Protein AF-A0A402APJ5-F1 (afdb_monomer)

Mean predicted aligned error: 10.22 Å

InterPro domains:
  IPR029058 Alpha/Beta hydrolase fold [G3DSA:3.40.50.1820] (1-186)
  IPR029058 Alpha/Beta hydrolase fold [SSF53474] (1-175)

Nearest PDB structures (foldseek):
  4zxi-assembly1_A  TM=4.831E-01  e=5.012E-03  Acinetobacter baumannii AB307-0294
  6ecf-assembly5_E  TM=4.274E-01  e=3.611E-02  Streptomyces tsusimaensis
  5d7b-assembly1_A  TM=3.020E-01  e=3.833E-02  Corynebacterium glutamicum

Radius of gyration: 23.37 Å; Cα contacts (8 Å, |Δi|>4): 180; chains: 1; bounding box: 64×43×54 Å

Solvent-accessible surface area (backbone atoms only — not comparable to full-atom values): 11585 Å² total; per-residue (Å²): 105,74,57,58,40,42,75,71,72,42,84,64,69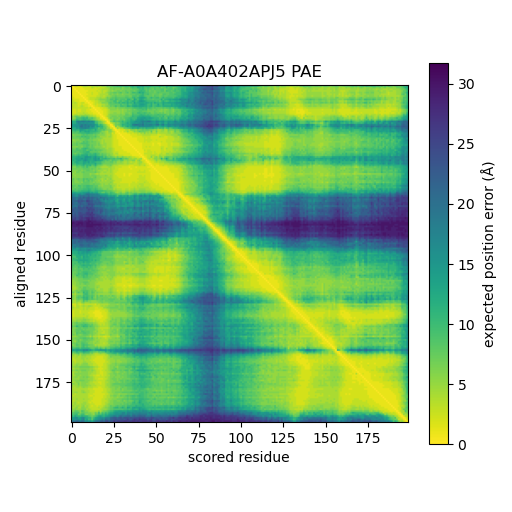,64,47,77,40,68,66,57,74,52,65,51,54,71,68,51,35,48,51,49,50,49,44,44,50,54,31,54,75,68,72,48,62,92,65,47,39,58,46,52,49,43,49,53,52,49,43,47,50,54,60,71,44,36,64,64,49,49,53,52,51,48,55,56,42,58,75,72,45,78,92,70,59,75,79,63,74,79,57,61,68,80,80,75,52,56,65,61,76,66,59,57,56,66,73,68,50,65,70,41,54,70,55,54,52,50,53,56,47,46,74,49,67,79,90,64,75,68,90,51,42,34,38,38,36,34,28,64,70,60,54,72,45,52,62,68,42,44,71,64,48,66,77,44,57,94,42,52,48,78,46,77,38,62,46,35,86,64,38,24,71,59,82,35,31,69,65,43,50,56,52,51,49,52,55,49,52,55,33,51,56,61,54,69,74,75,113

Secondary structure (DSSP, 8-state):
-HHHHHHTT---S-EEEESPPPP--HHHHHHHHHHHHHHHHTT--TTHHHHHHHHHHHHHHHHHTHHHHHHHHHHHHHTTSSS--TTTTTS-HHHHS-HHHHS--HHHHHT-HHHHHHHHHHH---SS--SS-EEEEEESS-THHHHTTHHHHHTTGGGEEEEEESS-TTGGGTTTHHHHHHHHHHHHHHHHHHHHT--

Organism: NCBI:txid2014872

Foldseek 3Di:
DQVVCVVVVHHDLEAEAELHFFQDPPVLLVVLVVLVVVCVVVVHDPCRSLLVQLLVVLLCCCQVCQVVVLVVVLVVVCVPDPDPRPVVSPDRPVVPDDPCSNRPDSVVSVVPPVSVVSSVSSVDDPPADNPAAYEYEYEPPPCVSVVSCVVRCVVPPPRYHYDYAYDHSPCSVPVVVVVVCVVVVVVVVVSVVVVVVVD

Sequence (199 aa):
MARQLHAAGQQVALLALFDSDYPAPGLRKLFRKVIVASCQALKQGPEKPLEWFLQIRHLYRLLRFSRYRHEKVAEHQARQQGDKVEAQLARPVLTILPRAVIFPTANILREDWPGIYEWMGLGYYPTDLYPGKIVFFWDEVDLWRRAGWRTIVASKNDQVETHILRGSHHSCRTDYLDGFVATLHSSLQAAQKSVSVRV

pLDDT: mean 81.08, std 12.28, range [46.38, 95.81]

Structure (mmCIF, N/CA/C/O backbone):
data_AF-A0A402APJ5-F1
#
_entry.id   AF-A0A402APJ5-F1
#
loop_
_atom_site.group_PDB
_atom_site.id
_atom_site.type_symbol
_atom_site.label_atom_id
_atom_site.label_alt_id
_atom_site.label_comp_id
_atom_site.label_asym_id
_atom_site.label_entity_id
_atom_site.label_seq_id
_atom_site.pdbx_PDB_ins_code
_atom_site.Cartn_x
_atom_site.Cartn_y
_atom_site.Cartn_z
_atom_site.occupancy
_atom_site.B_iso_or_equiv
_atom_site.auth_seq_id
_atom_site.auth_comp_id
_atom_site.auth_asym_id
_atom_site.auth_atom_id
_atom_site.pdbx_PDB_model_num
ATOM 1 N N . MET A 1 1 ? -12.248 3.465 1.318 1.00 80.00 1 MET A N 1
ATOM 2 C CA . MET A 1 1 ? -13.556 2.900 1.698 1.00 80.00 1 MET A CA 1
ATOM 3 C C . MET A 1 1 ? -14.119 3.485 2.993 1.00 80.00 1 MET A C 1
ATOM 5 O O . MET A 1 1 ? -15.061 4.245 2.878 1.00 80.00 1 MET A O 1
ATOM 9 N N . ALA A 1 2 ? -13.561 3.257 4.193 1.00 84.94 2 ALA A N 1
ATOM 10 C CA . ALA A 1 2 ? -14.174 3.743 5.451 1.00 84.94 2 ALA A CA 1
ATOM 11 C C . ALA A 1 2 ? -14.513 5.251 5.478 1.00 84.94 2 ALA A C 1
ATOM 13 O O . ALA A 1 2 ? -15.592 5.638 5.907 1.00 84.94 2 ALA A O 1
ATOM 14 N N . ARG A 1 3 ? -13.641 6.106 4.927 1.00 82.69 3 ARG A N 1
ATOM 15 C CA . ARG A 1 3 ? -13.920 7.548 4.772 1.00 82.69 3 ARG A CA 1
ATOM 16 C C . ARG A 1 3 ? -15.040 7.861 3.773 1.00 82.69 3 ARG A C 1
ATOM 18 O O . ARG A 1 3 ? -15.776 8.813 3.975 1.00 82.69 3 ARG A O 1
ATOM 25 N N . GLN A 1 4 ? -15.184 7.064 2.715 1.00 87.19 4 GLN A N 1
ATOM 26 C CA . GLN A 1 4 ? -16.282 7.217 1.752 1.00 87.19 4 GLN A CA 1
ATOM 27 C C . GLN A 1 4 ? -17.616 6.798 2.376 1.00 87.19 4 GLN A C 1
ATOM 29 O O . GLN A 1 4 ? -18.607 7.486 2.179 1.00 87.19 4 GLN A O 1
ATOM 34 N N . LEU A 1 5 ? -17.621 5.724 3.176 1.00 89.06 5 LEU A N 1
ATOM 35 C CA . LEU A 1 5 ? -18.795 5.313 3.953 1.00 89.06 5 LEU A CA 1
ATOM 36 C C . LEU A 1 5 ? -19.191 6.419 4.941 1.00 89.06 5 LEU A C 1
ATOM 38 O O . LEU A 1 5 ? -20.348 6.817 4.978 1.00 89.06 5 LEU A O 1
ATOM 42 N N . HIS A 1 6 ? -18.212 7.002 5.641 1.00 87.38 6 HIS A N 1
ATOM 43 C CA . HIS A 1 6 ? -18.446 8.145 6.525 1.00 87.38 6 HIS A CA 1
ATOM 44 C C . HIS A 1 6 ? -19.041 9.356 5.807 1.00 87.38 6 HIS A C 1
ATOM 46 O O . HIS A 1 6 ? -20.014 9.932 6.280 1.00 87.38 6 HIS A O 1
ATOM 52 N N . ALA A 1 7 ? -18.484 9.722 4.650 1.00 86.31 7 ALA A N 1
ATOM 53 C CA . ALA A 1 7 ? -19.000 10.817 3.833 1.00 86.31 7 ALA A CA 1
ATOM 54 C C . ALA A 1 7 ? -20.430 10.550 3.326 1.00 86.31 7 ALA A C 1
ATOM 56 O O . ALA A 1 7 ? -21.189 11.491 3.125 1.00 86.31 7 ALA A O 1
ATOM 57 N N . ALA A 1 8 ? -20.812 9.280 3.165 1.00 92.00 8 ALA A N 1
ATOM 58 C CA . ALA A 1 8 ? -22.174 8.853 2.849 1.00 92.00 8 ALA A CA 1
ATOM 59 C C . ALA A 1 8 ? -23.090 8.739 4.090 1.00 92.00 8 ALA A C 1
ATOM 61 O O . ALA A 1 8 ? -24.188 8.196 3.991 1.00 92.00 8 ALA A O 1
ATOM 62 N N . GLY A 1 9 ? -22.647 9.206 5.263 1.00 88.69 9 GLY A N 1
ATOM 63 C CA . GLY A 1 9 ? -23.405 9.152 6.517 1.00 88.69 9 GLY A CA 1
ATOM 64 C C . GLY A 1 9 ? -23.392 7.790 7.216 1.00 88.69 9 GLY A C 1
ATOM 65 O O . GLY A 1 9 ? -24.042 7.625 8.244 1.00 88.69 9 GLY A O 1
ATOM 66 N N . GLN A 1 10 ? -22.649 6.808 6.701 1.00 88.44 10 GLN A N 1
ATOM 67 C CA . GLN A 1 10 ? -22.528 5.494 7.327 1.00 88.44 10 GLN A CA 1
ATOM 68 C C . GLN A 1 10 ? -21.414 5.480 8.374 1.00 88.44 10 GLN A C 1
ATOM 70 O O . GLN A 1 10 ? -20.289 5.930 8.140 1.00 88.44 10 GLN A O 1
ATOM 75 N N . GLN A 1 11 ? -21.709 4.906 9.537 1.00 83.31 11 GLN A N 1
ATOM 76 C CA . GLN A 1 11 ? -20.739 4.772 10.614 1.00 83.31 11 GLN A CA 1
ATOM 77 C C . GLN A 1 11 ? -20.021 3.424 10.531 1.00 83.31 11 GLN A C 1
ATOM 79 O O . GLN A 1 11 ? -20.638 2.364 10.585 1.00 83.31 11 GLN A O 1
ATOM 84 N N . VAL A 1 12 ? -18.691 3.460 10.444 1.00 87.44 12 VAL A N 1
ATOM 85 C CA . VAL A 1 12 ? -17.854 2.263 10.576 1.00 87.44 12 VAL A CA 1
ATOM 86 C C . VAL A 1 12 ? -17.445 2.130 12.042 1.00 87.44 12 VAL A C 1
ATOM 88 O O . VAL A 1 12 ? -16.736 2.988 12.573 1.00 87.44 12 VAL A O 1
ATOM 91 N N . ALA A 1 13 ? -17.899 1.062 12.697 1.00 84.44 13 ALA A N 1
ATOM 92 C CA . ALA A 1 13 ? -17.615 0.797 14.109 1.00 84.44 13 ALA A CA 1
ATOM 93 C C . ALA A 1 13 ? -16.111 0.647 14.392 1.00 84.44 13 ALA A C 1
ATOM 95 O O . ALA A 1 13 ? -15.610 1.127 15.407 1.00 84.44 13 ALA A O 1
ATOM 96 N N . LEU A 1 14 ? -15.393 0.001 13.471 1.00 86.81 14 LEU A N 1
ATOM 97 C CA . LEU A 1 14 ? -13.965 -0.249 13.579 1.00 86.81 14 LEU A CA 1
ATOM 98 C C . LEU A 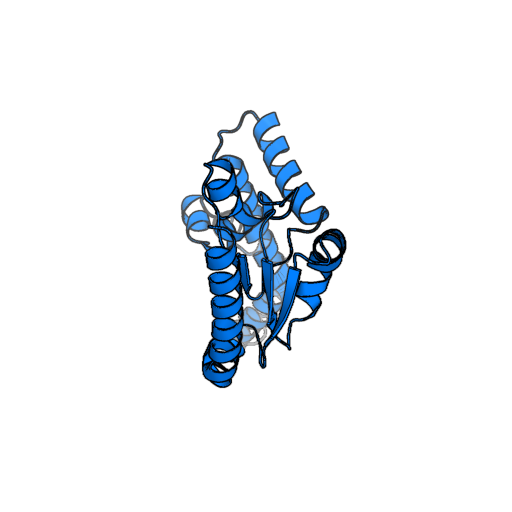1 14 ? -13.301 -0.232 12.204 1.00 86.81 14 LEU A C 1
ATOM 100 O O . LEU A 1 14 ? -13.719 -0.953 11.299 1.00 86.81 14 LEU A O 1
ATOM 104 N N . LEU A 1 15 ? -12.224 0.540 12.074 1.00 90.88 15 LEU A N 1
ATOM 105 C CA . LEU A 1 15 ? -11.302 0.437 10.949 1.00 90.88 15 LEU A CA 1
ATOM 106 C C . LEU A 1 15 ? -10.047 -0.329 11.387 1.00 90.88 15 LEU A C 1
ATOM 108 O O . LEU A 1 15 ? -9.183 0.229 12.059 1.00 90.88 15 LEU A O 1
ATOM 112 N N . ALA A 1 16 ? -9.951 -1.600 10.997 1.00 91.69 16 ALA A N 1
ATOM 113 C CA . ALA A 1 16 ? -8.760 -2.420 11.206 1.00 91.69 16 ALA A CA 1
ATOM 114 C C . ALA A 1 16 ? -7.801 -2.289 10.012 1.00 91.69 16 ALA A C 1
ATOM 116 O O . ALA A 1 16 ? -8.205 -2.455 8.860 1.00 91.69 16 ALA A O 1
ATOM 117 N N . LEU A 1 17 ? -6.538 -1.976 10.293 1.00 89.81 17 LEU A N 1
ATOM 118 C CA . LEU A 1 17 ? -5.481 -1.755 9.310 1.00 89.81 17 LEU A CA 1
ATOM 119 C C . LEU A 1 17 ? -4.333 -2.733 9.572 1.00 89.81 17 LEU A C 1
ATOM 121 O O . LEU A 1 17 ? -3.668 -2.637 10.598 1.00 89.81 17 LEU A O 1
ATOM 125 N N . PHE A 1 18 ? -4.102 -3.660 8.642 1.00 88.62 18 PHE A N 1
ATOM 126 C CA . PHE A 1 18 ? -3.060 -4.690 8.745 1.00 88.62 18 PHE A CA 1
ATOM 127 C C . PHE A 1 18 ? -1.876 -4.321 7.861 1.00 88.62 18 PHE A C 1
ATOM 129 O O . PHE A 1 18 ? -2.087 -4.074 6.671 1.00 88.62 18 PHE A O 1
ATOM 136 N N . ASP A 1 19 ? -0.676 -4.242 8.442 1.00 82.00 19 ASP A N 1
ATOM 137 C CA . ASP A 1 19 ? 0.602 -3.932 7.776 1.00 82.00 19 ASP A CA 1
ATOM 138 C C . ASP A 1 19 ? 0.467 -2.873 6.691 1.00 82.00 19 ASP A C 1
ATOM 140 O O . ASP A 1 19 ? 0.947 -3.007 5.562 1.00 82.00 19 ASP A O 1
ATOM 144 N N . SER A 1 20 ? -0.285 -1.826 7.029 1.00 79.25 20 SER A N 1
ATOM 145 C CA . SER A 1 20 ? -0.719 -0.860 6.040 1.00 79.25 20 SER A CA 1
ATOM 146 C C . SER A 1 20 ? 0.490 -0.159 5.469 1.00 79.25 20 SER A C 1
ATOM 148 O O . SER A 1 20 ? 1.261 0.483 6.190 1.00 79.25 20 SER A O 1
ATOM 150 N N . ASP A 1 21 ? 0.631 -0.295 4.154 1.00 73.75 21 ASP A N 1
ATOM 151 C CA . ASP A 1 21 ? 1.732 0.301 3.432 1.00 73.75 21 ASP A CA 1
ATOM 152 C C . ASP A 1 21 ? 1.780 1.803 3.707 1.00 73.75 21 ASP A C 1
ATOM 154 O O . ASP A 1 21 ? 0.759 2.473 3.910 1.00 73.75 21 ASP A O 1
ATOM 158 N N . TYR A 1 22 ? 2.999 2.321 3.773 1.00 70.69 22 TYR A N 1
ATOM 159 C CA . TYR A 1 22 ? 3.229 3.713 4.113 1.00 70.69 22 TYR A CA 1
ATOM 160 C C . TYR A 1 22 ? 2.466 4.636 3.139 1.00 70.69 22 TYR A C 1
ATOM 162 O O . TYR A 1 22 ? 2.654 4.493 1.925 1.00 70.69 22 TYR A O 1
ATOM 170 N N . PRO A 1 23 ? 1.641 5.604 3.607 1.00 65.56 23 PRO A N 1
ATOM 171 C CA . PRO A 1 23 ? 1.115 6.657 2.744 1.00 65.56 23 PRO A CA 1
ATOM 172 C C . PRO A 1 23 ? 2.281 7.310 2.005 1.00 65.56 23 PRO A C 1
ATOM 174 O O . PRO A 1 23 ? 3.222 7.791 2.631 1.00 65.56 23 PRO A O 1
ATOM 177 N N . ALA A 1 24 ? 2.238 7.252 0.672 1.00 61.81 24 ALA A N 1
ATOM 178 C CA . ALA A 1 24 ? 3.402 7.460 -0.182 1.00 61.81 24 ALA A CA 1
ATOM 179 C C . ALA A 1 24 ? 4.248 8.681 0.260 1.00 61.81 24 ALA A C 1
ATOM 181 O O . ALA A 1 24 ? 3.691 9.777 0.397 1.00 61.81 24 ALA A O 1
ATOM 182 N N . PRO A 1 25 ? 5.581 8.530 0.441 1.00 66.00 25 PRO A N 1
ATOM 183 C CA . PRO A 1 25 ? 6.453 9.629 0.841 1.00 66.00 25 PRO A CA 1
ATOM 184 C C . PRO A 1 25 ? 6.294 10.817 -0.108 1.00 66.00 25 PRO A C 1
ATOM 186 O O . PRO A 1 25 ? 5.991 10.635 -1.291 1.00 66.00 25 PRO A O 1
ATOM 189 N N . GLY A 1 26 ? 6.586 12.031 0.367 1.00 68.94 26 GLY A N 1
ATOM 190 C CA . GLY A 1 26 ? 6.450 13.261 -0.426 1.00 68.94 26 GLY A CA 1
ATOM 191 C C . GLY A 1 26 ? 7.075 13.179 -1.828 1.00 68.94 26 GLY A C 1
ATOM 192 O O . GLY A 1 26 ? 6.471 13.644 -2.792 1.00 68.94 26 GLY A O 1
ATOM 193 N N . LEU A 1 27 ? 8.215 12.491 -1.967 1.00 75.44 27 LEU A N 1
ATOM 194 C CA . LEU A 1 27 ? 8.882 12.241 -3.253 1.00 75.44 27 LEU A CA 1
ATOM 195 C C . LEU A 1 27 ? 8.036 11.405 -4.227 1.00 75.44 27 LEU A C 1
ATOM 197 O O . LEU A 1 27 ? 7.929 11.739 -5.404 1.00 75.44 27 LEU A O 1
ATOM 201 N N . ARG A 1 28 ? 7.389 10.341 -3.743 1.00 78.31 28 ARG A N 1
ATOM 202 C CA . ARG A 1 28 ? 6.515 9.482 -4.554 1.00 78.31 28 ARG A CA 1
ATOM 203 C C . ARG A 1 28 ? 5.239 10.218 -4.984 1.00 78.31 28 ARG A C 1
ATOM 205 O O . ARG A 1 28 ? 4.788 10.075 -6.120 1.00 78.31 28 ARG A O 1
ATOM 212 N N . LYS A 1 29 ? 4.702 11.078 -4.113 1.00 80.12 29 LYS A N 1
ATOM 213 C CA . LYS A 1 29 ? 3.582 11.975 -4.443 1.00 80.12 29 LYS A CA 1
ATOM 214 C C . LYS A 1 29 ? 3.976 13.001 -5.505 1.00 80.12 29 LYS A C 1
ATOM 216 O O . LYS A 1 29 ? 3.215 13.235 -6.443 1.00 80.12 29 LYS A O 1
ATOM 221 N N . LEU A 1 30 ? 5.155 13.607 -5.362 1.00 85.50 30 LEU A N 1
ATOM 222 C CA . LEU A 1 30 ? 5.687 14.549 -6.341 1.00 85.50 30 LEU A CA 1
ATOM 223 C C . LEU A 1 30 ? 5.857 13.873 -7.701 1.00 85.50 30 LEU A C 1
ATOM 225 O O . LEU A 1 30 ? 5.430 14.431 -8.703 1.00 85.50 30 LEU A O 1
ATOM 229 N N . PHE A 1 31 ? 6.376 12.646 -7.729 1.00 88.75 31 PHE A N 1
ATOM 230 C CA . PHE A 1 31 ? 6.526 11.874 -8.958 1.00 88.75 31 PHE A CA 1
ATOM 231 C C . PHE A 1 31 ? 5.199 11.701 -9.711 1.00 88.75 31 PHE A C 1
ATOM 233 O O . PHE A 1 31 ? 5.111 12.046 -10.889 1.00 88.75 31 PHE A O 1
ATOM 240 N N . ARG A 1 32 ? 4.127 11.271 -9.026 1.00 89.62 32 ARG A N 1
ATOM 241 C CA . ARG A 1 32 ? 2.795 11.192 -9.649 1.00 89.62 32 ARG A CA 1
ATOM 242 C C . ARG A 1 32 ? 2.296 12.559 -10.117 1.00 89.62 32 ARG A C 1
ATOM 244 O O . ARG A 1 32 ? 1.767 12.657 -11.221 1.00 89.62 32 ARG A O 1
ATOM 251 N N . LYS A 1 33 ? 2.456 13.608 -9.301 1.00 90.81 33 LYS A N 1
ATOM 252 C CA . LYS A 1 33 ? 2.055 14.975 -9.673 1.00 90.81 33 LYS A CA 1
ATOM 253 C C . LYS A 1 33 ? 2.756 15.444 -10.946 1.00 90.81 33 LYS A C 1
ATOM 255 O O . LYS A 1 33 ? 2.086 15.986 -11.814 1.00 90.81 33 LYS A O 1
ATOM 260 N N . VAL A 1 34 ? 4.062 15.206 -11.065 1.00 92.69 34 VAL A N 1
ATOM 261 C CA . VAL A 1 34 ? 4.854 15.561 -12.249 1.00 92.69 34 VAL A CA 1
ATOM 262 C C . VAL A 1 34 ? 4.331 14.822 -13.476 1.00 92.69 34 VAL A C 1
ATOM 264 O O . VAL A 1 34 ? 4.019 15.473 -14.463 1.00 92.69 34 VAL A O 1
ATOM 267 N N . ILE A 1 35 ? 4.130 13.501 -13.403 1.00 92.44 35 ILE A N 1
ATOM 268 C CA . ILE A 1 35 ? 3.599 12.723 -14.537 1.00 92.44 35 ILE A CA 1
ATOM 269 C C . ILE A 1 35 ? 2.232 13.253 -14.988 1.00 92.44 35 ILE A C 1
ATOM 271 O O . ILE A 1 35 ? 2.012 13.466 -16.181 1.00 92.44 35 ILE A O 1
ATOM 275 N N . VAL A 1 36 ? 1.313 13.480 -14.043 1.00 92.38 36 VAL A N 1
ATOM 276 C CA . VAL A 1 36 ? -0.029 13.995 -14.351 1.00 92.38 36 VAL A CA 1
ATOM 277 C C . VAL A 1 36 ? 0.056 15.388 -14.974 1.00 92.38 36 VAL A C 1
ATOM 279 O O . VAL A 1 36 ? -0.553 15.615 -16.017 1.00 92.38 36 VAL A O 1
ATOM 282 N N . ALA A 1 37 ? 0.840 16.292 -14.384 1.00 92.56 37 ALA A N 1
ATOM 283 C CA . ALA A 1 37 ? 1.013 17.651 -14.886 1.00 92.56 37 ALA A CA 1
ATOM 284 C C . ALA A 1 37 ? 1.639 17.667 -16.289 1.00 92.56 37 ALA A C 1
ATOM 286 O O . ALA A 1 37 ? 1.165 18.393 -17.158 1.00 92.56 37 ALA A O 1
ATOM 287 N N . SER A 1 38 ? 2.648 16.829 -16.547 1.00 93.44 38 SER A N 1
ATOM 288 C CA . SER A 1 38 ? 3.264 16.695 -17.870 1.00 93.44 38 SER A CA 1
ATOM 289 C C . SER A 1 38 ? 2.269 16.195 -18.918 1.00 93.44 38 SER A C 1
ATOM 291 O O . SER A 1 38 ? 2.196 16.762 -20.005 1.00 93.44 38 SER A O 1
ATOM 293 N N . CYS A 1 39 ? 1.453 15.186 -18.599 1.00 92.19 39 CYS A N 1
ATOM 294 C CA . CYS A 1 39 ? 0.429 14.697 -19.528 1.00 92.19 39 CYS A CA 1
ATOM 295 C C . CYS A 1 39 ? -0.640 15.764 -19.810 1.00 92.19 39 CYS A C 1
ATOM 297 O O . CYS A 1 39 ? -1.034 15.950 -20.960 1.00 92.19 39 CYS A O 1
ATOM 299 N N . GLN A 1 40 ? -1.076 16.497 -18.780 1.00 91.44 40 GLN A N 1
ATOM 300 C CA . GLN A 1 40 ? -2.045 17.587 -18.923 1.00 91.44 40 GLN A CA 1
ATOM 301 C C . GLN A 1 40 ? -1.494 18.740 -19.768 1.00 91.44 40 GLN A C 1
ATOM 303 O O . GLN A 1 40 ? -2.184 19.223 -20.663 1.00 91.44 40 GLN A O 1
ATOM 308 N N . ALA A 1 41 ? -0.240 19.142 -19.538 1.00 93.50 41 ALA A N 1
ATOM 309 C CA . ALA A 1 41 ? 0.432 20.177 -20.323 1.00 93.50 41 ALA A CA 1
ATOM 310 C C . ALA A 1 41 ? 0.538 19.793 -21.809 1.00 93.50 41 ALA A C 1
ATOM 312 O O . ALA A 1 41 ? 0.375 20.635 -22.687 1.00 93.50 41 ALA A O 1
ATOM 313 N N . LEU A 1 42 ? 0.729 18.502 -22.092 1.00 93.44 42 LEU A N 1
ATOM 314 C CA . LEU A 1 42 ? 0.753 17.949 -23.446 1.00 93.44 42 LEU A CA 1
ATOM 315 C C . LEU A 1 42 ? -0.649 17.658 -24.019 1.00 93.44 42 LEU A C 1
ATOM 317 O O . LEU A 1 42 ? -0.745 17.044 -25.080 1.00 93.44 42 LEU A O 1
ATOM 321 N N . LYS A 1 43 ? -1.730 18.069 -23.334 1.00 91.75 43 LYS A N 1
ATOM 322 C CA . LYS A 1 43 ? -3.138 17.814 -23.706 1.00 91.75 43 LYS A CA 1
ATOM 323 C C . LYS A 1 43 ? -3.429 16.338 -23.994 1.00 91.75 43 LYS A C 1
ATOM 325 O O . LYS A 1 43 ? -4.223 15.994 -24.868 1.00 91.75 43 LYS A O 1
ATOM 330 N N . GLN A 1 44 ? -2.761 15.455 -23.264 1.00 88.38 44 GLN A N 1
ATOM 331 C CA . GLN A 1 44 ? -2.927 14.021 -23.415 1.00 88.38 44 GLN A CA 1
ATOM 332 C C . GLN A 1 44 ? -4.181 13.532 -22.681 1.00 88.38 44 GLN A C 1
ATOM 334 O O . GLN A 1 44 ? -4.575 14.085 -21.655 1.00 88.38 44 GLN A O 1
ATOM 339 N N . GLY A 1 45 ? -4.807 12.480 -23.217 1.00 85.44 45 GLY A N 1
ATOM 340 C CA . GLY A 1 45 ? -6.004 11.874 -22.630 1.00 85.44 45 GLY A CA 1
ATOM 341 C C . GLY A 1 45 ? -5.777 11.303 -21.218 1.00 85.44 45 GLY A C 1
ATOM 342 O O . GLY A 1 45 ? -4.635 11.061 -20.816 1.00 85.44 45 GLY A O 1
ATOM 343 N N . PRO A 1 46 ? -6.859 11.030 -20.465 1.00 84.69 46 PRO A N 1
ATOM 344 C CA . PRO A 1 46 ? -6.805 10.652 -19.047 1.00 84.69 46 PRO A CA 1
ATOM 345 C C . PRO A 1 46 ? -6.072 9.332 -18.758 1.00 84.69 46 PRO A C 1
ATOM 347 O O . PRO A 1 46 ? -5.631 9.115 -17.632 1.00 84.69 46 PRO A O 1
ATOM 350 N N . GLU A 1 47 ? -5.897 8.464 -19.756 1.00 86.62 47 GLU A N 1
ATOM 351 C CA . GLU A 1 47 ? -5.184 7.187 -19.606 1.00 86.62 47 GLU A CA 1
ATOM 352 C C . GLU A 1 47 ? -3.654 7.325 -19.676 1.00 86.62 47 GLU A C 1
ATOM 354 O O . GLU A 1 47 ? -2.918 6.475 -19.169 1.00 86.62 47 GLU A O 1
ATOM 359 N N . LYS A 1 48 ? -3.145 8.413 -20.268 1.00 92.31 48 LYS A N 1
ATOM 360 C CA . LYS A 1 48 ? -1.712 8.581 -20.546 1.00 92.31 48 LYS A CA 1
ATOM 361 C C . LYS A 1 48 ? -0.814 8.672 -19.308 1.00 92.31 48 LYS A C 1
ATOM 363 O O . LYS A 1 48 ? 0.256 8.064 -19.348 1.00 92.31 48 LYS A O 1
ATOM 368 N N . PRO A 1 49 ? -1.221 9.304 -18.190 1.00 93.38 49 PRO A N 1
ATOM 369 C CA . PRO A 1 49 ? -0.429 9.287 -16.963 1.00 93.38 49 PRO A CA 1
ATOM 370 C C . PRO A 1 49 ? -0.081 7.878 -16.466 1.00 93.38 49 PRO A C 1
ATOM 372 O O . PRO A 1 49 ? 1.050 7.638 -16.044 1.00 93.38 49 PRO A O 1
ATOM 375 N N . LEU A 1 50 ? -1.029 6.936 -16.543 1.00 92.94 50 LEU A N 1
ATOM 376 C CA . LEU A 1 50 ? -0.794 5.547 -16.143 1.00 92.94 50 LEU A CA 1
ATOM 377 C C . LEU A 1 50 ? 0.200 4.869 -17.093 1.00 92.94 50 LEU A C 1
ATOM 379 O O . LEU A 1 50 ? 1.131 4.215 -16.636 1.00 92.94 50 LEU A O 1
ATOM 383 N N . GLU A 1 51 ? 0.043 5.050 -18.405 1.00 93.00 51 GLU A N 1
ATOM 384 C CA . GLU A 1 51 ? 0.967 4.476 -19.391 1.00 93.00 51 GLU A CA 1
ATOM 385 C C . GLU A 1 51 ? 2.400 4.977 -19.194 1.00 93.00 51 GLU A C 1
ATOM 387 O O . GLU A 1 51 ? 3.336 4.178 -19.174 1.00 93.00 51 GLU A O 1
ATOM 392 N N . TRP A 1 52 ? 2.571 6.284 -18.981 1.00 92.75 52 TRP A N 1
ATOM 393 C CA . TRP A 1 52 ? 3.872 6.887 -18.690 1.00 92.75 52 TRP A CA 1
ATOM 394 C C . TRP A 1 52 ? 4.479 6.311 -17.415 1.00 92.75 52 TRP A C 1
ATOM 396 O O . TRP A 1 52 ? 5.651 5.935 -17.398 1.00 92.75 52 TRP A O 1
ATOM 406 N N . PHE A 1 53 ? 3.680 6.197 -16.352 1.00 93.75 53 PHE A N 1
ATOM 407 C CA . PHE A 1 53 ? 4.124 5.586 -15.105 1.00 93.75 53 PHE A CA 1
ATOM 408 C C . PHE A 1 53 ? 4.621 4.150 -15.321 1.00 93.75 53 PHE A C 1
ATOM 410 O O . PHE A 1 53 ? 5.722 3.809 -14.882 1.00 93.75 53 PHE A O 1
ATOM 417 N N . LEU A 1 54 ? 3.846 3.322 -16.027 1.00 93.69 54 LEU A N 1
ATOM 418 C CA . LEU A 1 54 ? 4.205 1.928 -16.285 1.00 93.69 54 LEU A CA 1
ATOM 419 C C . LEU A 1 54 ? 5.469 1.818 -17.149 1.00 93.69 54 LEU A C 1
ATOM 421 O O . LEU A 1 54 ? 6.324 0.978 -16.868 1.00 93.69 54 LEU A O 1
ATOM 425 N N . GLN A 1 55 ? 5.637 2.695 -18.144 1.00 92.38 55 GLN A N 1
ATOM 426 C CA . GLN A 1 55 ? 6.851 2.759 -18.964 1.00 92.38 55 GLN A CA 1
ATOM 427 C C . GLN A 1 55 ? 8.083 3.137 -18.139 1.00 92.38 55 GLN A C 1
ATOM 429 O O . GLN A 1 55 ? 9.111 2.465 -18.231 1.00 92.38 55 GLN A O 1
ATOM 434 N N . ILE A 1 56 ? 7.986 4.167 -17.293 1.00 91.44 56 ILE A N 1
ATOM 435 C CA . ILE A 1 56 ? 9.097 4.589 -16.430 1.00 91.44 56 ILE A CA 1
ATOM 436 C C . ILE A 1 56 ? 9.448 3.477 -15.437 1.00 91.44 56 ILE A C 1
ATOM 438 O O . ILE A 1 56 ? 10.622 3.154 -15.264 1.00 91.44 56 ILE A O 1
ATOM 442 N N . ARG A 1 57 ? 8.447 2.844 -14.813 1.00 90.94 57 ARG A N 1
ATOM 443 C CA . ARG A 1 57 ? 8.643 1.710 -13.898 1.00 90.94 57 ARG A CA 1
ATOM 444 C C . ARG A 1 57 ? 9.286 0.515 -14.602 1.00 90.94 57 ARG A C 1
ATOM 446 O O . ARG A 1 57 ? 10.172 -0.126 -14.035 1.00 90.94 57 ARG A O 1
ATOM 453 N N . HIS A 1 58 ? 8.859 0.201 -15.824 1.00 90.25 58 HIS A N 1
ATOM 454 C CA . HIS A 1 58 ? 9.454 -0.853 -16.647 1.00 90.25 58 HIS A CA 1
ATOM 455 C C . HIS A 1 58 ? 10.922 -0.564 -16.952 1.00 90.25 58 HIS A C 1
ATOM 457 O O . HIS A 1 58 ? 11.780 -1.395 -16.654 1.00 90.25 58 HIS A O 1
ATOM 463 N N . LEU A 1 59 ? 11.220 0.640 -17.441 1.00 89.50 59 LEU A N 1
ATOM 464 C CA . LEU A 1 59 ? 12.585 1.075 -17.720 1.00 89.50 59 LEU A CA 1
ATOM 465 C C . LEU A 1 59 ? 13.449 1.053 -16.454 1.00 89.50 59 LEU A C 1
ATOM 467 O O . LEU A 1 59 ? 14.574 0.562 -16.475 1.00 89.50 59 LEU A O 1
ATOM 471 N N . TYR A 1 60 ? 12.907 1.511 -15.326 1.00 88.00 60 TYR A N 1
ATOM 472 C CA . TYR A 1 60 ? 13.584 1.463 -14.036 1.00 88.00 60 TYR A CA 1
ATOM 473 C C . TYR A 1 60 ? 13.898 0.029 -13.601 1.00 88.00 60 TYR A C 1
ATOM 475 O O . TYR A 1 60 ? 15.022 -0.240 -13.189 1.00 88.00 60 TYR A O 1
ATOM 483 N N . ARG A 1 61 ? 12.950 -0.913 -13.716 1.00 85.31 61 ARG A N 1
ATOM 484 C CA . ARG A 1 61 ? 13.205 -2.337 -13.426 1.00 85.31 61 ARG A CA 1
ATOM 485 C C . ARG A 1 61 ? 14.280 -2.899 -14.351 1.00 85.31 61 ARG A C 1
ATOM 487 O O . ARG A 1 61 ? 15.167 -3.612 -13.887 1.00 85.31 61 ARG A O 1
ATOM 494 N N . LEU A 1 62 ? 14.223 -2.560 -15.637 1.00 83.50 62 LEU A N 1
ATOM 495 C CA . LEU A 1 62 ? 15.204 -2.998 -16.622 1.00 83.50 62 LEU A CA 1
ATOM 496 C C . LEU A 1 62 ? 16.617 -2.513 -16.266 1.00 83.50 62 LEU A C 1
ATOM 498 O O . LEU A 1 62 ? 17.564 -3.294 -16.308 1.00 83.50 62 LEU A O 1
ATOM 502 N N . LEU A 1 63 ? 16.743 -1.250 -15.859 1.00 83.62 63 LEU A N 1
ATOM 503 C CA . LEU A 1 63 ? 18.009 -0.635 -15.467 1.00 83.62 63 LEU A CA 1
ATOM 504 C C . LEU A 1 63 ? 18.504 -1.111 -14.098 1.00 83.62 63 LEU A C 1
ATOM 506 O O . LEU A 1 63 ? 19.678 -1.435 -13.953 1.00 83.62 63 LEU A O 1
ATOM 510 N N . ARG A 1 64 ? 17.628 -1.199 -13.093 1.00 80.62 64 ARG A N 1
ATOM 511 C CA . ARG A 1 64 ? 17.990 -1.602 -11.725 1.00 80.62 64 ARG A CA 1
ATOM 512 C C . ARG A 1 64 ? 18.454 -3.051 -11.655 1.00 80.62 64 ARG A C 1
ATOM 514 O O . ARG A 1 64 ? 19.407 -3.350 -10.946 1.00 80.62 64 ARG A O 1
ATOM 521 N N . PHE A 1 65 ? 17.794 -3.943 -12.391 1.00 74.50 65 PHE A N 1
ATOM 522 C CA . PHE A 1 65 ? 18.165 -5.357 -12.450 1.00 74.50 65 PHE A CA 1
ATOM 523 C C . PHE A 1 65 ? 19.103 -5.679 -13.616 1.00 74.50 65 PHE A C 1
ATOM 525 O O . PHE A 1 65 ? 19.341 -6.854 -13.887 1.00 74.50 65 PHE A O 1
ATOM 532 N N . SER A 1 66 ? 19.652 -4.665 -14.293 1.00 69.31 66 SER A N 1
ATOM 533 C CA . SER A 1 66 ? 20.594 -4.852 -15.401 1.00 69.31 66 SER A CA 1
ATOM 534 C C . SER A 1 66 ? 21.774 -5.729 -14.991 1.00 69.31 66 SER A C 1
ATOM 536 O O . SER A 1 66 ? 22.056 -6.708 -15.668 1.00 69.31 66 SER A O 1
ATOM 538 N N . ARG A 1 67 ? 22.394 -5.449 -13.838 1.00 64.00 67 ARG A N 1
ATOM 539 C CA . ARG A 1 67 ? 23.543 -6.201 -13.314 1.00 64.00 67 ARG A CA 1
ATOM 540 C C . ARG A 1 67 ? 23.212 -7.665 -13.007 1.00 64.00 67 ARG A C 1
ATOM 542 O O . ARG A 1 67 ? 23.914 -8.548 -13.476 1.00 64.00 67 ARG A O 1
ATOM 549 N N . TYR A 1 68 ? 22.094 -7.926 -12.326 1.00 64.62 68 TYR A N 1
ATOM 550 C CA . TYR A 1 68 ? 21.622 -9.294 -12.064 1.00 64.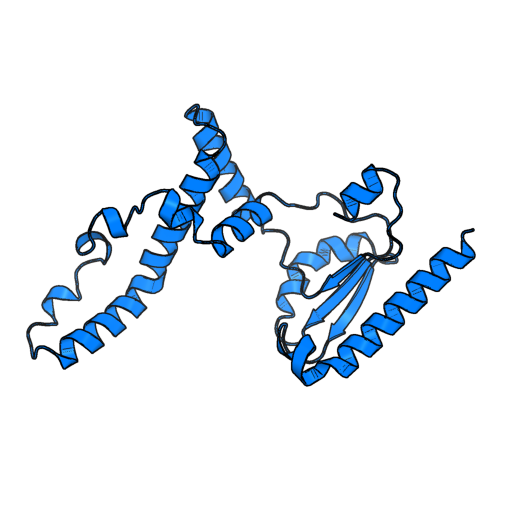62 68 TYR A CA 1
ATOM 551 C C . TYR A 1 68 ? 21.319 -10.060 -13.363 1.00 64.62 68 TYR A C 1
ATOM 553 O O . TYR A 1 68 ? 21.646 -11.237 -13.500 1.00 64.62 68 TYR A O 1
ATOM 561 N N . ARG A 1 69 ? 20.713 -9.388 -14.352 1.00 63.88 69 ARG A N 1
ATOM 562 C CA . ARG A 1 69 ? 20.459 -9.986 -15.669 1.00 63.88 69 ARG A CA 1
ATOM 563 C C . ARG A 1 69 ? 21.750 -10.223 -16.444 1.00 63.88 69 ARG A C 1
ATOM 565 O O . ARG A 1 69 ? 21.849 -11.259 -17.083 1.00 63.88 69 ARG A O 1
ATOM 572 N N . HIS A 1 70 ? 22.727 -9.320 -16.374 1.00 62.56 70 HIS A N 1
ATOM 573 C CA . HIS A 1 70 ? 24.045 -9.521 -16.975 1.00 62.56 70 HIS A CA 1
ATOM 574 C C . HIS A 1 70 ? 24.747 -10.735 -16.375 1.00 62.56 70 HIS A C 1
ATOM 576 O O . HIS A 1 70 ? 25.251 -11.552 -17.131 1.00 62.56 70 HIS A O 1
ATOM 582 N N . GLU A 1 71 ? 24.714 -10.899 -15.052 1.00 62.34 71 GLU A N 1
ATOM 583 C CA . GLU A 1 71 ? 25.294 -12.063 -14.374 1.00 62.34 71 GLU A CA 1
ATOM 584 C C . GLU A 1 71 ? 24.600 -13.365 -14.800 1.00 62.34 71 GLU A C 1
ATOM 586 O O . GLU A 1 71 ? 25.273 -14.328 -15.151 1.00 62.34 71 GLU A O 1
ATOM 591 N N . LYS A 1 72 ? 23.262 -13.389 -14.880 1.00 63.78 72 LYS A N 1
ATOM 592 C CA . LYS A 1 72 ? 22.511 -14.580 -15.320 1.00 63.78 72 LYS A CA 1
ATOM 593 C C . LYS A 1 72 ? 22.662 -14.892 -16.809 1.00 63.78 72 LYS A C 1
ATOM 595 O O . LYS A 1 72 ? 22.751 -16.058 -17.181 1.00 63.78 72 LYS A O 1
ATOM 600 N N . VAL A 1 73 ? 22.694 -13.875 -17.668 1.00 64.25 73 VAL A N 1
ATOM 601 C CA . VAL A 1 73 ? 22.920 -14.045 -19.112 1.00 64.25 73 VAL A CA 1
ATOM 602 C C . VAL A 1 73 ? 24.356 -14.490 -19.371 1.00 64.25 73 VAL A C 1
ATOM 604 O O . VAL A 1 73 ? 24.550 -15.417 -20.150 1.00 64.25 73 VAL A O 1
ATOM 607 N N . ALA A 1 74 ? 25.340 -13.921 -18.670 1.00 60.41 74 ALA A N 1
ATOM 608 C CA . ALA A 1 74 ? 26.725 -14.378 -18.720 1.00 60.41 74 ALA A CA 1
ATOM 609 C C . ALA A 1 74 ? 26.867 -15.812 -18.208 1.00 60.41 74 ALA A C 1
ATOM 611 O O . ALA A 1 74 ? 27.569 -16.597 -18.828 1.00 60.41 74 ALA A O 1
ATOM 612 N N . GLU A 1 75 ? 26.155 -16.193 -17.144 1.00 62.66 75 GLU A N 1
ATOM 613 C CA . GLU A 1 75 ? 26.136 -17.568 -16.634 1.00 62.66 75 GLU A CA 1
ATOM 614 C C . GLU A 1 75 ? 25.549 -18.552 -17.665 1.00 62.66 75 GLU A C 1
ATOM 616 O O . GLU A 1 75 ? 26.105 -19.625 -17.891 1.00 62.66 75 GLU A O 1
ATOM 621 N N . HIS A 1 76 ? 24.456 -18.186 -18.343 1.00 60.81 76 HIS A N 1
ATOM 622 C CA . HIS A 1 76 ? 23.871 -19.000 -19.414 1.00 60.81 76 HIS A CA 1
ATOM 623 C C . HIS A 1 76 ? 24.751 -19.062 -20.673 1.00 60.81 76 HIS A C 1
ATOM 625 O O . HIS A 1 76 ? 24.840 -20.119 -21.295 1.00 60.81 76 HIS A O 1
ATOM 631 N N . GLN A 1 77 ? 25.411 -17.962 -21.045 1.00 59.78 77 GLN A N 1
ATOM 632 C CA . GLN A 1 77 ? 26.277 -17.886 -22.225 1.00 59.78 77 GLN A CA 1
ATOM 633 C C . GLN A 1 77 ? 27.636 -18.559 -21.995 1.00 59.78 77 GLN A C 1
ATOM 635 O O . GLN A 1 77 ? 28.091 -19.282 -22.874 1.00 59.78 77 GLN A O 1
ATOM 640 N N . ALA A 1 78 ? 28.231 -18.432 -20.806 1.00 60.22 78 ALA A N 1
ATOM 641 C CA . ALA A 1 78 ? 29.450 -19.145 -20.414 1.00 60.22 78 ALA A CA 1
ATOM 642 C C . ALA A 1 78 ? 29.246 -20.669 -20.390 1.00 60.22 78 ALA A C 1
ATOM 644 O O . ALA A 1 78 ? 30.166 -21.422 -20.692 1.00 60.22 78 ALA A O 1
ATOM 645 N N . ARG A 1 79 ? 28.024 -21.136 -20.095 1.00 62.03 79 ARG A N 1
ATOM 646 C CA . ARG A 1 79 ? 27.649 -22.556 -20.211 1.00 62.03 79 ARG A CA 1
ATOM 647 C C . ARG A 1 79 ? 27.489 -23.037 -21.659 1.00 62.03 79 ARG A C 1
ATOM 649 O O . ARG A 1 79 ? 27.501 -24.243 -21.877 1.00 62.03 79 ARG A O 1
ATOM 656 N N . GLN A 1 80 ? 27.299 -22.140 -22.630 1.00 62.53 80 GLN A N 1
ATOM 657 C CA . GLN A 1 80 ? 27.022 -22.502 -24.027 1.00 62.53 80 GLN A CA 1
ATOM 658 C C . GLN A 1 80 ? 28.179 -22.213 -24.993 1.00 62.53 80 GLN A C 1
ATOM 660 O O . GLN A 1 80 ? 28.297 -22.908 -25.999 1.00 62.53 80 GLN A O 1
ATOM 665 N N . GLN A 1 81 ? 29.021 -21.209 -24.736 1.00 57.38 81 GLN A N 1
ATOM 666 C CA . GLN A 1 81 ? 30.105 -20.798 -25.633 1.00 57.38 81 GLN A CA 1
ATOM 667 C C . GLN A 1 81 ? 31.316 -20.319 -24.824 1.00 57.38 81 GLN A C 1
ATOM 669 O O . GLN A 1 81 ? 31.268 -19.277 -24.174 1.00 57.38 81 GLN A O 1
ATOM 674 N N . GLY A 1 82 ? 32.412 -21.078 -24.882 1.00 54.69 82 GLY A N 1
ATOM 675 C CA . GLY A 1 82 ? 33.702 -20.673 -24.322 1.00 54.69 82 GLY A CA 1
ATOM 676 C C . GLY A 1 82 ? 34.267 -19.394 -24.965 1.00 54.69 82 GLY A C 1
ATOM 677 O O . GLY A 1 82 ? 34.011 -19.102 -26.136 1.00 54.69 82 GLY A O 1
ATOM 678 N N . ASP A 1 83 ? 35.019 -18.642 -24.155 1.00 54.66 83 ASP A N 1
ATOM 679 C CA . ASP A 1 83 ? 35.950 -17.529 -24.437 1.00 54.66 83 ASP A CA 1
ATOM 680 C C . ASP A 1 83 ? 35.526 -16.323 -25.297 1.00 54.66 83 ASP A C 1
ATOM 682 O O . ASP A 1 83 ? 36.271 -15.350 -25.375 1.00 54.66 83 ASP A O 1
ATOM 686 N N . LYS A 1 84 ? 34.322 -16.266 -25.878 1.00 52.94 84 LYS A N 1
ATOM 687 C CA . LYS A 1 84 ? 33.857 -15.064 -26.619 1.00 52.94 84 LYS A CA 1
ATOM 688 C C . LYS A 1 84 ? 33.037 -14.063 -25.790 1.00 52.94 84 LYS A C 1
ATOM 690 O O . LYS A 1 84 ? 32.507 -13.095 -26.336 1.00 52.94 84 LYS A O 1
ATOM 695 N N . VAL A 1 85 ? 32.917 -14.285 -24.481 1.00 51.97 85 VAL A N 1
ATOM 696 C CA . VAL A 1 85 ? 31.926 -13.625 -23.607 1.00 51.97 85 VAL A CA 1
ATOM 697 C C . VAL A 1 85 ? 32.382 -12.245 -23.100 1.00 51.97 85 VAL A C 1
ATOM 699 O O . VAL A 1 85 ? 31.552 -11.371 -22.843 1.00 51.97 85 VAL A O 1
ATOM 702 N N . GLU A 1 86 ? 33.689 -11.993 -23.021 1.00 50.91 86 GLU A N 1
ATOM 703 C CA . GLU A 1 86 ? 34.230 -10.815 -22.323 1.00 50.91 86 GLU A CA 1
ATOM 704 C C . GLU A 1 86 ? 33.905 -9.477 -23.024 1.00 50.91 86 GLU A C 1
ATOM 706 O O . GLU A 1 86 ? 33.662 -8.463 -22.370 1.00 50.91 86 GLU A O 1
ATOM 711 N N . ALA A 1 87 ? 33.766 -9.472 -24.356 1.00 49.81 87 ALA A N 1
ATOM 712 C CA . ALA A 1 87 ? 33.510 -8.251 -25.130 1.00 49.81 87 ALA A CA 1
ATOM 713 C C . ALA A 1 87 ? 32.036 -7.780 -25.136 1.00 49.81 87 ALA A C 1
ATOM 715 O O . ALA A 1 87 ? 31.764 -6.616 -25.441 1.00 49.81 87 ALA A O 1
ATOM 716 N N . GLN A 1 88 ? 31.064 -8.645 -24.808 1.00 50.75 88 GLN A N 1
ATOM 717 C CA . GLN A 1 88 ? 29.633 -8.276 -24.783 1.00 50.75 88 GLN A CA 1
ATOM 718 C C . GLN A 1 88 ? 29.167 -7.746 -23.418 1.00 50.75 88 GLN A C 1
ATOM 720 O O . GLN A 1 88 ? 28.194 -6.994 -23.352 1.00 50.75 88 GLN A O 1
ATOM 725 N N . LEU A 1 89 ? 29.889 -8.070 -22.343 1.00 52.91 89 LEU A N 1
ATOM 726 C CA . LEU A 1 89 ? 29.574 -7.673 -20.965 1.00 52.91 89 LEU A CA 1
ATOM 727 C C . LEU A 1 89 ? 29.793 -6.180 -20.665 1.00 52.91 89 LEU A C 1
ATOM 729 O O . LEU A 1 89 ? 29.246 -5.673 -19.690 1.00 52.91 89 LEU A O 1
ATOM 733 N N . ALA A 1 90 ? 30.537 -5.462 -21.510 1.00 54.34 90 ALA A N 1
ATOM 734 C CA . ALA A 1 90 ? 30.822 -4.036 -21.327 1.00 54.34 90 ALA A CA 1
ATOM 735 C C . ALA A 1 90 ? 29.761 -3.095 -21.936 1.00 54.34 90 ALA A C 1
ATOM 737 O O . ALA A 1 90 ? 29.831 -1.879 -21.748 1.00 54.34 90 ALA A O 1
ATOM 738 N N . ARG A 1 91 ? 28.784 -3.618 -22.695 1.00 56.66 91 ARG A N 1
ATOM 739 C CA . ARG A 1 91 ? 27.763 -2.789 -23.354 1.00 56.66 91 ARG A CA 1
ATOM 740 C C . ARG A 1 91 ? 26.532 -2.610 -22.454 1.00 56.66 91 ARG A C 1
ATOM 742 O O . ARG A 1 91 ? 26.012 -3.598 -21.936 1.00 56.66 91 ARG A O 1
ATOM 749 N N . PRO A 1 92 ? 26.024 -1.376 -22.278 1.00 62.16 92 PRO A N 1
ATOM 750 C CA . PRO A 1 92 ? 24.851 -1.133 -21.442 1.00 62.16 92 PRO A CA 1
ATOM 751 C C . PRO A 1 92 ? 23.622 -1.875 -21.994 1.00 62.16 92 PRO A C 1
ATOM 753 O O . PRO A 1 92 ? 23.356 -1.803 -23.187 1.00 62.16 92 PRO A O 1
ATOM 756 N N . VAL A 1 93 ? 22.829 -2.536 -21.136 1.00 64.06 93 VAL A N 1
ATOM 757 C CA . VAL A 1 93 ? 21.630 -3.334 -21.513 1.00 64.06 93 VAL A CA 1
ATOM 758 C C . VAL A 1 93 ? 20.743 -2.669 -22.574 1.00 64.06 93 VAL A C 1
ATOM 760 O O . VAL A 1 93 ? 20.215 -3.339 -23.461 1.00 64.06 93 VAL A O 1
ATOM 763 N N . LEU A 1 94 ? 20.581 -1.347 -22.499 1.00 63.41 94 LEU A N 1
ATOM 764 C CA . LEU A 1 94 ? 19.731 -0.580 -23.410 1.00 63.41 94 LEU A CA 1
ATOM 765 C C . LEU A 1 94 ? 20.220 -0.549 -24.867 1.00 63.41 94 LEU A C 1
ATOM 767 O O . LEU A 1 94 ? 19.415 -0.268 -25.746 1.00 63.41 94 LEU A O 1
ATOM 771 N N . THR A 1 95 ? 21.498 -0.815 -25.147 1.00 64.19 95 THR A N 1
ATOM 772 C CA . THR A 1 95 ? 22.023 -0.841 -26.525 1.00 64.19 95 THR A CA 1
ATOM 773 C C . THR A 1 95 ? 21.943 -2.219 -27.171 1.00 64.19 95 THR A C 1
ATOM 775 O O . THR A 1 95 ? 22.066 -2.326 -28.387 1.00 64.19 95 THR A O 1
ATOM 778 N N . ILE A 1 96 ? 21.727 -3.269 -26.374 1.00 68.62 96 ILE A N 1
ATOM 779 C CA . ILE A 1 96 ? 21.669 -4.659 -26.843 1.00 68.62 96 ILE A CA 1
ATOM 780 C C . ILE A 1 96 ? 20.215 -5.100 -27.056 1.00 68.62 96 ILE A C 1
ATOM 782 O O . ILE A 1 96 ? 19.929 -5.918 -27.928 1.00 68.62 96 ILE A O 1
ATOM 786 N N . LEU A 1 97 ? 19.277 -4.569 -26.265 1.00 72.06 97 LEU A N 1
ATOM 787 C CA . LEU A 1 97 ? 17.885 -5.003 -26.315 1.00 72.06 97 LEU A CA 1
ATOM 788 C C . LEU A 1 97 ? 17.086 -4.338 -27.449 1.00 72.06 97 LEU A C 1
ATOM 790 O O . LEU A 1 97 ? 17.222 -3.135 -27.680 1.00 72.06 97 LEU A O 1
ATOM 794 N N . PRO A 1 98 ? 16.173 -5.079 -28.109 1.00 78.81 98 PRO A N 1
ATOM 795 C CA . PRO A 1 98 ? 15.252 -4.502 -29.081 1.00 78.81 98 PRO A CA 1
ATOM 796 C C . PRO A 1 98 ? 14.403 -3.384 -28.470 1.00 78.81 98 PRO A C 1
ATOM 798 O O . PRO A 1 98 ? 13.958 -3.481 -27.323 1.00 78.81 98 PRO A O 1
ATOM 801 N N . ARG A 1 99 ? 14.070 -2.360 -29.267 1.00 79.12 99 ARG A N 1
ATOM 802 C CA . ARG A 1 99 ? 13.219 -1.239 -28.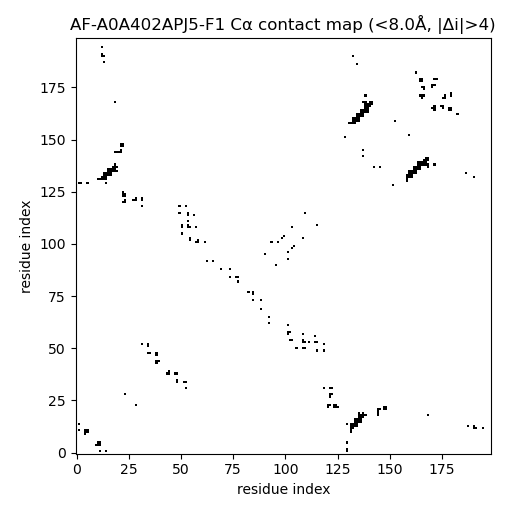827 1.00 79.12 99 ARG A CA 1
ATOM 803 C C . ARG A 1 99 ? 11.889 -1.707 -28.230 1.00 79.12 99 ARG A C 1
ATOM 805 O O . ARG A 1 99 ? 11.448 -1.124 -27.250 1.00 79.12 99 ARG A O 1
ATOM 812 N N . ALA A 1 100 ? 11.292 -2.772 -28.767 1.00 82.25 100 ALA A N 1
ATOM 813 C CA . ALA A 1 100 ? 10.049 -3.355 -28.254 1.00 82.25 100 ALA A CA 1
ATOM 814 C C . ALA A 1 100 ? 10.180 -3.939 -26.832 1.00 82.25 100 ALA A C 1
ATOM 816 O O . ALA A 1 100 ? 9.198 -3.991 -26.099 1.00 82.25 100 ALA A O 1
ATOM 817 N N . VAL A 1 101 ? 11.386 -4.347 -26.421 1.00 80.88 101 VAL A N 1
ATOM 818 C CA . VAL A 1 101 ? 11.667 -4.830 -25.059 1.00 80.88 101 VAL A CA 1
ATOM 819 C C . VAL A 1 101 ? 11.871 -3.660 -24.097 1.00 80.88 101 VAL A C 1
ATOM 821 O O . VAL A 1 101 ? 11.478 -3.736 -22.935 1.00 80.88 101 VAL A O 1
ATOM 824 N N . ILE A 1 102 ? 12.473 -2.567 -24.570 1.00 80.44 102 ILE A N 1
ATOM 825 C CA . ILE A 1 102 ? 12.725 -1.363 -23.764 1.00 80.44 102 ILE A CA 1
ATOM 826 C C . ILE A 1 102 ? 11.439 -0.540 -23.597 1.00 80.44 102 ILE A C 1
ATOM 828 O O . ILE A 1 102 ? 11.152 -0.051 -22.508 1.00 80.44 102 ILE A O 1
ATOM 832 N N . PHE A 1 103 ? 10.649 -0.431 -24.664 1.00 85.69 103 PHE A N 1
ATOM 833 C CA . PHE A 1 103 ? 9.394 0.312 -24.731 1.00 85.69 103 PHE A CA 1
ATOM 834 C C . PHE A 1 103 ? 8.273 -0.606 -25.241 1.00 85.69 103 PHE A C 1
ATOM 836 O O . PHE A 1 103 ? 7.874 -0.506 -26.406 1.00 85.69 103 PHE A O 1
ATOM 843 N N .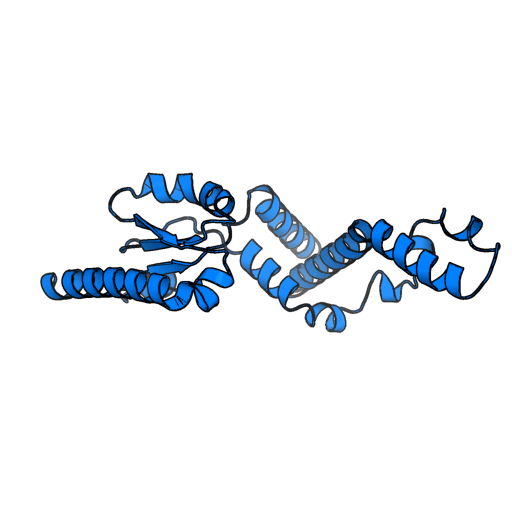 PRO A 1 104 ? 7.783 -1.531 -24.398 1.00 87.81 104 PRO A N 1
ATOM 844 C CA . PRO A 1 104 ? 6.651 -2.377 -24.746 1.00 87.81 104 PRO A CA 1
ATOM 845 C C . PRO A 1 104 ? 5.381 -1.546 -24.957 1.00 87.81 104 PRO A C 1
ATOM 847 O O . PRO A 1 104 ? 5.261 -0.400 -24.509 1.00 87.81 104 PRO A O 1
ATOM 850 N N . THR A 1 105 ? 4.413 -2.140 -25.651 1.00 88.44 105 THR A N 1
ATOM 851 C CA . THR A 1 105 ? 3.110 -1.507 -25.880 1.00 88.44 105 THR A CA 1
ATOM 852 C C . THR A 1 105 ? 2.351 -1.313 -24.564 1.00 88.44 105 THR A C 1
ATOM 854 O O . THR A 1 105 ? 2.565 -2.033 -23.585 1.00 88.44 105 THR A O 1
ATOM 857 N N . ALA A 1 106 ? 1.425 -0.350 -24.543 1.00 86.19 106 ALA A N 1
ATOM 858 C CA . ALA A 1 106 ? 0.613 -0.065 -23.360 1.00 86.19 106 ALA A CA 1
ATOM 859 C C . ALA A 1 106 ? -0.193 -1.286 -22.88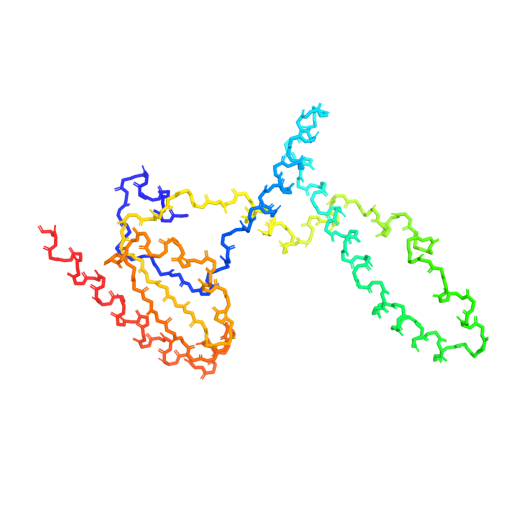3 1.00 86.19 106 ALA A C 1
ATOM 861 O O . ALA A 1 106 ? -0.324 -1.483 -21.681 1.00 86.19 106 ALA A O 1
ATOM 862 N N . ASN A 1 107 ? -0.675 -2.129 -23.802 1.00 89.12 107 ASN A N 1
ATOM 863 C CA . ASN A 1 107 ? -1.440 -3.330 -23.458 1.00 89.12 107 ASN A CA 1
ATOM 864 C C . ASN A 1 107 ? -0.606 -4.323 -22.642 1.00 89.12 107 ASN A C 1
ATOM 866 O O . ASN A 1 107 ? -1.058 -4.761 -21.593 1.00 89.12 107 ASN A O 1
ATOM 870 N N . ILE A 1 108 ? 0.637 -4.582 -23.060 1.00 90.06 108 ILE A N 1
ATOM 871 C CA . ILE A 1 108 ? 1.559 -5.464 -22.326 1.00 90.06 108 ILE A CA 1
ATOM 872 C C . ILE A 1 108 ? 1.858 -4.886 -20.939 1.00 90.06 108 ILE A C 1
ATOM 874 O O . ILE A 1 108 ? 1.883 -5.596 -19.941 1.00 90.06 108 ILE A O 1
ATOM 878 N N . LEU A 1 109 ? 2.065 -3.571 -20.851 1.00 89.38 109 LEU A N 1
ATOM 879 C CA . LEU A 1 109 ? 2.340 -2.916 -19.573 1.00 89.38 109 LEU A CA 1
ATOM 880 C C . LEU A 1 109 ? 1.150 -2.949 -18.608 1.00 89.38 109 LEU A C 1
ATOM 882 O O . LEU A 1 109 ? 1.360 -2.957 -17.398 1.00 89.38 109 LEU A O 1
ATOM 886 N N . ARG A 1 110 ? -0.084 -2.973 -19.119 1.00 89.50 110 ARG A N 1
ATOM 887 C CA . ARG A 1 110 ? -1.305 -3.057 -18.302 1.00 89.50 110 ARG A CA 1
ATOM 888 C C . ARG A 1 110 ? -1.500 -4.432 -17.659 1.00 89.50 110 ARG A C 1
ATOM 890 O O . ARG A 1 110 ? -2.264 -4.536 -16.708 1.00 89.50 110 ARG A O 1
ATOM 897 N N . GLU A 1 111 ? -0.776 -5.455 -18.101 1.00 91.12 111 GLU A N 1
ATOM 898 C CA . GLU A 1 111 ? -0.743 -6.756 -17.422 1.00 91.12 111 GLU A CA 1
ATOM 899 C C . GLU A 1 111 ? 0.095 -6.720 -16.124 1.00 91.12 111 GLU A C 1
ATOM 901 O O . GLU A 1 111 ? -0.016 -7.616 -15.287 1.00 91.12 111 GLU A O 1
ATOM 906 N N . ASP A 1 112 ? 0.893 -5.662 -15.892 1.00 86.94 112 ASP A N 1
ATOM 907 C CA . ASP A 1 112 ? 1.607 -5.425 -14.627 1.00 86.94 112 ASP A CA 1
ATOM 908 C C . ASP A 1 112 ? 0.641 -4.907 -13.551 1.00 86.94 112 ASP A C 1
ATOM 910 O O . ASP A 1 112 ? 0.707 -3.748 -13.128 1.00 86.94 112 ASP A O 1
ATOM 914 N N . TRP A 1 113 ? -0.243 -5.787 -13.070 1.00 88.19 113 TRP A N 1
ATOM 915 C CA . TRP A 1 113 ? -1.174 -5.498 -11.975 1.00 88.19 113 TRP A CA 1
ATOM 916 C C . TRP A 1 113 ? -0.504 -4.809 -10.776 1.00 88.19 113 TRP A C 1
ATOM 918 O O . TRP A 1 113 ? -1.041 -3.798 -10.316 1.00 88.19 113 TRP A O 1
ATOM 928 N N . PRO A 1 114 ? 0.685 -5.240 -10.295 1.00 88.62 114 PRO A N 1
ATOM 929 C CA . PRO A 1 114 ? 1.373 -4.541 -9.211 1.00 88.62 114 PRO A CA 1
ATOM 930 C C . PRO A 1 114 ? 1.689 -3.075 -9.533 1.00 88.62 114 PRO A C 1
ATOM 932 O O . PRO A 1 114 ? 1.589 -2.219 -8.657 1.00 88.62 114 PRO A O 1
ATOM 935 N N . GLY A 1 115 ? 2.048 -2.767 -10.783 1.00 88.94 115 GLY A N 1
ATOM 936 C CA . GLY A 1 115 ? 2.270 -1.397 -11.243 1.00 88.94 115 GLY A CA 1
ATOM 937 C C . GLY A 1 115 ? 0.987 -0.567 -11.225 1.00 88.94 115 GLY A C 1
ATOM 938 O O . GLY A 1 115 ? 1.003 0.576 -10.774 1.00 88.94 115 GLY A O 1
ATOM 939 N N . ILE A 1 116 ? -0.145 -1.140 -11.636 1.00 90.44 116 ILE A N 1
ATOM 940 C CA . ILE A 1 116 ? -1.446 -0.454 -11.575 1.00 90.44 116 ILE A CA 1
ATOM 941 C C . ILE A 1 116 ? -1.837 -0.158 -10.121 1.00 90.44 116 ILE A C 1
ATOM 943 O O . ILE A 1 116 ? -2.230 0.969 -9.808 1.00 90.44 116 ILE A O 1
ATOM 947 N N . TYR A 1 117 ? -1.686 -1.127 -9.214 1.00 87.44 117 TYR A N 1
ATOM 948 C CA . TYR A 1 117 ? -1.948 -0.921 -7.786 1.00 87.44 117 TYR A CA 1
ATOM 949 C C . TYR A 1 117 ? -1.036 0.142 -7.178 1.00 87.44 117 TYR A C 1
ATOM 951 O O . TYR A 1 117 ? -1.520 1.025 -6.467 1.00 87.44 117 TYR A O 1
ATOM 959 N N . GLU A 1 118 ? 0.260 0.110 -7.496 1.00 87.31 118 GLU A N 1
ATOM 960 C CA . GLU A 1 118 ? 1.198 1.137 -7.050 1.00 87.31 118 GLU A CA 1
ATOM 961 C C . GLU A 1 118 ? 0.781 2.512 -7.572 1.00 87.31 118 GLU A C 1
ATOM 963 O O . GLU A 1 118 ? 0.687 3.453 -6.784 1.00 8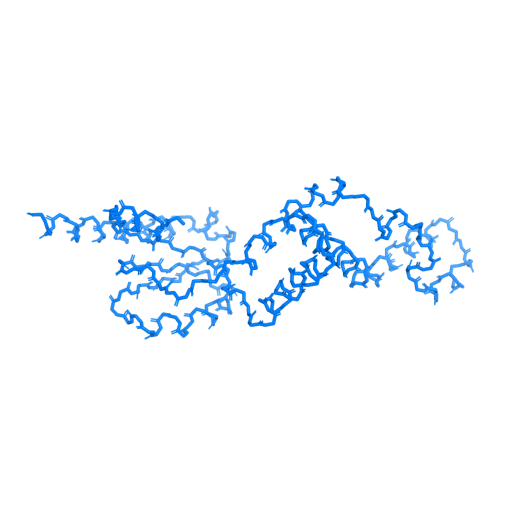7.31 118 GLU A O 1
ATOM 968 N N . TRP A 1 119 ? 0.449 2.630 -8.864 1.00 90.25 119 TRP A N 1
ATOM 969 C CA . TRP A 1 119 ? -0.051 3.877 -9.433 1.00 90.25 119 TRP A CA 1
ATOM 970 C C . TRP A 1 119 ? -1.248 4.388 -8.644 1.00 90.25 119 TRP A C 1
ATOM 972 O O . TRP A 1 119 ? -1.204 5.522 -8.173 1.00 90.25 119 TRP A O 1
ATOM 982 N N . MET A 1 120 ? -2.287 3.571 -8.445 1.00 86.88 120 MET A N 1
ATOM 983 C CA . MET A 1 120 ? -3.469 3.948 -7.661 1.00 86.88 120 MET A CA 1
ATOM 984 C C . MET A 1 120 ? -3.093 4.416 -6.249 1.00 86.88 120 MET A C 1
ATOM 986 O O . MET A 1 120 ? -3.533 5.489 -5.830 1.00 86.88 120 MET A O 1
ATOM 990 N N . GLY A 1 121 ? -2.211 3.681 -5.566 1.00 82.62 121 GLY A N 1
ATOM 991 C CA . GLY A 1 121 ? -1.697 4.029 -4.242 1.00 82.62 121 GLY A CA 1
ATOM 992 C C . GLY A 1 121 ? -0.972 5.376 -4.203 1.00 82.62 121 GLY A C 1
ATOM 993 O O . GLY A 1 121 ? -1.180 6.154 -3.278 1.00 82.62 121 GLY A O 1
ATOM 994 N N . LEU A 1 122 ? -0.204 5.729 -5.241 1.00 85.12 122 LEU A N 1
ATOM 995 C CA . LEU A 1 122 ? 0.469 7.034 -5.338 1.00 85.12 122 LEU A CA 1
ATOM 996 C C . LEU A 1 122 ? -0.504 8.221 -5.381 1.00 85.12 122 LEU A C 1
ATOM 998 O O . LEU A 1 122 ? -0.126 9.346 -5.051 1.00 85.12 122 LEU A O 1
ATOM 1002 N N . GLY A 1 123 ? -1.738 7.995 -5.836 1.00 79.06 123 GLY A N 1
ATOM 1003 C CA . GLY A 1 123 ? -2.796 9.008 -5.843 1.00 79.06 123 GLY A CA 1
ATOM 1004 C C . GLY A 1 123 ? -3.510 9.140 -4.506 1.00 79.06 123 GLY A C 1
ATOM 1005 O O . GLY A 1 123 ? -4.194 10.134 -4.271 1.00 79.06 123 GLY A O 1
ATOM 1006 N N . TYR A 1 124 ? -3.350 8.152 -3.630 1.00 77.56 124 TYR A N 1
ATOM 1007 C CA . TYR A 1 124 ? -4.040 8.087 -2.361 1.00 77.56 124 TYR A CA 1
ATOM 1008 C C . TYR A 1 124 ? -3.148 8.619 -1.241 1.00 77.56 124 TYR A C 1
ATOM 1010 O O . TYR A 1 124 ? -2.222 7.959 -0.776 1.00 77.56 124 TYR A O 1
ATOM 1018 N N . TYR A 1 125 ? -3.459 9.827 -0.779 1.00 72.44 125 TYR A N 1
ATOM 1019 C CA . TYR A 1 125 ? -2.892 10.372 0.447 1.00 72.44 125 TYR A CA 1
ATOM 1020 C C . TYR A 1 125 ? -4.039 10.756 1.376 1.00 72.44 125 TYR A C 1
ATOM 1022 O O . TYR A 1 125 ? -4.798 11.671 1.039 1.00 72.44 125 TYR A O 1
ATOM 1030 N N . PRO A 1 126 ? -4.220 10.070 2.515 1.00 70.75 126 PRO A N 1
ATOM 1031 C CA . PRO A 1 126 ? -5.177 10.527 3.501 1.00 70.75 126 PRO A CA 1
ATOM 1032 C C . PRO A 1 126 ? -4.719 11.885 4.048 1.00 70.75 126 PRO A C 1
ATOM 1034 O O . PRO A 1 126 ? -3.709 11.977 4.736 1.00 70.75 126 PRO A O 1
ATOM 1037 N N . THR A 1 127 ? -5.427 12.955 3.678 1.00 67.06 127 THR A N 1
ATOM 1038 C CA . THR A 1 127 ? -5.257 14.295 4.265 1.00 67.06 127 THR A CA 1
ATOM 1039 C C . THR A 1 127 ? -5.727 14.331 5.714 1.00 67.06 127 THR A C 1
ATOM 1041 O O . THR A 1 127 ? -5.233 15.130 6.499 1.00 67.06 127 THR A O 1
ATOM 1044 N N . ASP A 1 128 ? -6.652 13.438 6.051 1.00 69.75 128 ASP A N 1
ATOM 1045 C CA . ASP A 1 128 ? -7.221 13.214 7.365 1.00 69.75 128 ASP A CA 1
ATOM 1046 C C . ASP A 1 128 ? -7.324 11.710 7.661 1.00 69.75 128 ASP A C 1
ATOM 1048 O O . ASP A 1 128 ? -7.341 10.855 6.765 1.00 69.75 128 ASP A O 1
ATOM 1052 N N . LEU A 1 129 ? -7.393 11.381 8.947 1.00 77.44 129 LEU A N 1
ATOM 1053 C CA . LEU A 1 129 ? -7.757 10.041 9.383 1.00 77.44 129 LEU A CA 1
ATOM 1054 C C . LEU A 1 129 ? -9.270 9.882 9.436 1.00 77.44 129 LEU A C 1
ATOM 1056 O O . LEU A 1 129 ? -10.007 10.836 9.677 1.00 77.44 129 LEU A O 1
ATOM 1060 N N . TYR A 1 130 ? -9.713 8.634 9.284 1.00 83.00 130 TYR A N 1
ATOM 1061 C CA . TYR A 1 130 ? -11.077 8.257 9.624 1.00 83.00 130 TYR A CA 1
ATOM 1062 C C . TYR A 1 130 ? -11.398 8.722 11.064 1.00 83.00 130 TYR A C 1
ATOM 1064 O O . TYR A 1 130 ? -10.580 8.497 11.956 1.00 83.00 130 TYR A O 1
ATOM 1072 N N . PRO A 1 131 ? -12.532 9.408 11.305 1.00 79.25 131 PRO A N 1
ATOM 1073 C CA . PRO A 1 131 ? -12.820 9.994 12.615 1.00 79.25 131 PRO A CA 1
ATOM 1074 C C . PRO A 1 131 ? -13.244 8.979 13.684 1.00 79.25 131 PRO A C 1
ATOM 1076 O O . PRO A 1 131 ? -13.276 9.331 14.859 1.00 79.25 131 PRO A O 1
ATOM 1079 N N . GLY A 1 132 ? -13.589 7.748 13.297 1.00 82.38 132 GLY A N 1
ATOM 1080 C CA . GLY A 1 132 ? -13.893 6.670 14.239 1.00 82.38 132 GLY A CA 1
ATOM 1081 C C . GLY A 1 132 ? -12.646 5.932 14.737 1.00 82.38 132 GLY A C 1
ATOM 1082 O O . GLY A 1 132 ? -11.518 6.282 14.395 1.00 82.38 132 GLY A O 1
ATOM 1083 N N . LYS A 1 133 ? -12.863 4.878 15.533 1.00 86.38 133 LYS A N 1
ATOM 1084 C CA . LYS A 1 133 ? -11.785 4.066 16.111 1.00 86.38 133 LYS A CA 1
ATOM 1085 C C . LYS A 1 133 ? -10.982 3.356 15.015 1.00 86.38 133 LYS A C 1
ATOM 1087 O O . LYS A 1 133 ? -11.556 2.710 14.131 1.00 86.38 133 LYS A O 1
ATOM 1092 N N . ILE A 1 134 ? -9.660 3.449 15.108 1.00 89.50 134 ILE A N 1
ATOM 1093 C CA . ILE A 1 134 ? -8.711 2.776 14.218 1.00 89.50 134 ILE A CA 1
ATOM 1094 C C . ILE A 1 134 ? -7.888 1.796 15.050 1.00 89.50 134 ILE A C 1
ATOM 1096 O O . ILE A 1 134 ? -7.405 2.153 16.120 1.00 89.50 134 ILE A O 1
ATOM 1100 N N . VAL A 1 135 ? -7.705 0.575 14.553 1.00 92.00 135 VAL A N 1
ATOM 1101 C CA . VAL A 1 135 ? -6.773 -0.397 15.134 1.00 92.00 135 VAL A CA 1
ATOM 1102 C C . VAL A 1 135 ? -5.733 -0.745 14.079 1.00 92.00 135 VAL A C 1
ATOM 1104 O O . VAL A 1 135 ? -6.079 -1.231 13.002 1.00 92.00 135 VAL A O 1
ATOM 1107 N N . PHE A 1 136 ? -4.464 -0.495 14.384 1.00 91.31 136 PHE A N 1
ATOM 1108 C CA . PHE A 1 136 ? -3.345 -0.948 13.568 1.00 91.31 136 PHE A CA 1
ATOM 1109 C C . PHE A 1 136 ? -2.815 -2.281 14.072 1.00 91.31 136 PHE A C 1
ATOM 1111 O O . PHE A 1 136 ? -2.576 -2.454 15.264 1.00 91.31 136 PHE A O 1
ATOM 1118 N N . PHE A 1 137 ? -2.551 -3.179 13.140 1.00 92.69 137 PHE A N 1
ATOM 1119 C CA . PHE A 1 137 ? -1.822 -4.412 13.364 1.00 92.69 137 PHE A CA 1
ATOM 1120 C C . PHE A 1 137 ? -0.536 -4.343 12.549 1.00 92.69 137 PHE A C 1
ATOM 1122 O O . PHE A 1 137 ? -0.598 -4.170 11.331 1.00 92.69 137 PHE A O 1
ATOM 1129 N N . TRP A 1 138 ? 0.602 -4.438 13.230 1.00 92.19 138 TRP A N 1
ATOM 1130 C CA . TRP A 1 138 ? 1.926 -4.447 12.612 1.00 92.19 138 TRP A CA 1
ATOM 1131 C C . TRP A 1 138 ? 2.584 -5.795 12.818 1.00 92.19 138 TRP A C 1
ATOM 1133 O O . TRP A 1 138 ? 2.569 -6.305 13.932 1.00 92.19 138 TRP A O 1
ATOM 1143 N N . ASP A 1 139 ? 3.214 -6.335 11.796 1.00 91.94 139 ASP A N 1
ATOM 1144 C CA . ASP A 1 139 ? 4.099 -7.475 11.926 1.00 91.94 139 ASP A CA 1
ATOM 1145 C C . ASP A 1 139 ? 5.408 -7.091 12.646 1.00 91.94 139 ASP A C 1
ATOM 1147 O O . ASP A 1 139 ? 5.844 -5.933 12.634 1.00 91.94 139 ASP A O 1
ATOM 1151 N N . GLU A 1 140 ? 6.026 -8.052 13.333 1.00 91.56 140 GLU A N 1
ATOM 1152 C CA . GLU A 1 140 ? 7.219 -7.805 14.154 1.00 91.56 140 GLU A CA 1
ATOM 1153 C C . GLU A 1 140 ? 8.499 -7.628 13.322 1.00 91.56 140 GLU A C 1
ATOM 1155 O O . GLU A 1 140 ? 9.499 -7.116 13.830 1.00 91.56 140 GLU A O 1
ATOM 1160 N N . VAL A 1 141 ? 8.476 -8.031 12.047 1.00 89.12 141 VAL A N 1
ATOM 1161 C CA . VAL A 1 141 ? 9.650 -8.060 11.164 1.00 89.12 141 VAL A CA 1
ATOM 1162 C C . VAL A 1 141 ? 9.817 -6.731 10.419 1.00 89.12 141 VAL A C 1
ATOM 1164 O O . VAL A 1 141 ? 10.910 -6.166 10.391 1.00 89.12 141 VAL A O 1
ATOM 1167 N N . ASP A 1 142 ? 8.739 -6.178 9.864 1.00 83.25 142 ASP A N 1
ATOM 1168 C CA . ASP A 1 142 ? 8.729 -4.963 9.042 1.00 83.25 142 ASP A CA 1
ATOM 1169 C C . ASP A 1 142 ? 8.263 -3.709 9.813 1.00 83.25 142 ASP A C 1
ATOM 1171 O O . ASP A 1 142 ? 7.606 -2.808 9.276 1.00 83.25 142 ASP A O 1
ATOM 1175 N N . LEU A 1 143 ? 8.676 -3.568 11.078 1.00 81.50 143 LEU A N 1
ATOM 1176 C CA . LEU A 1 143 ? 8.286 -2.441 11.945 1.00 81.50 143 LEU A CA 1
ATOM 1177 C C . LEU A 1 143 ? 8.651 -1.051 11.394 1.00 81.50 143 LEU A C 1
ATOM 1179 O O . LEU A 1 143 ? 8.088 -0.039 11.823 1.00 81.50 143 LEU A O 1
ATOM 1183 N N . TRP A 1 144 ? 9.567 -0.961 10.427 1.00 78.31 144 TRP A N 1
ATOM 1184 C CA . TRP A 1 144 ? 9.888 0.290 9.737 1.00 78.31 144 TRP A CA 1
ATOM 1185 C C . TRP A 1 144 ? 8.667 0.890 9.012 1.00 78.31 144 TRP A C 1
ATOM 1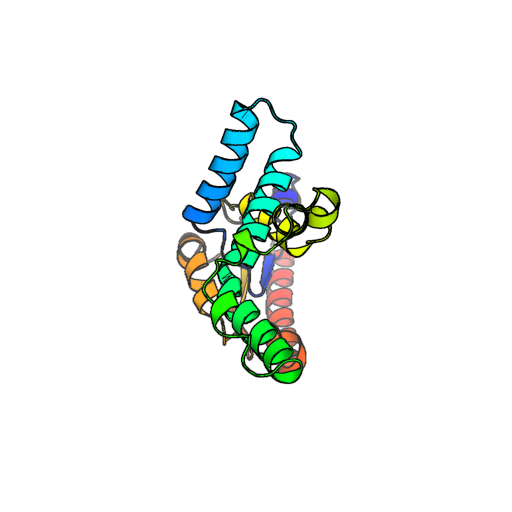187 O O . TRP A 1 144 ? 8.569 2.116 8.917 1.00 78.31 144 TRP A O 1
ATOM 1197 N N . ARG A 1 145 ? 7.685 0.075 8.593 1.00 75.06 145 ARG A N 1
ATOM 1198 C CA . ARG A 1 145 ? 6.419 0.533 7.980 1.00 75.06 145 ARG A CA 1
ATOM 1199 C C . ARG A 1 145 ? 5.612 1.434 8.920 1.00 75.06 145 ARG A C 1
ATOM 1201 O O . ARG A 1 145 ? 5.005 2.412 8.478 1.00 75.06 145 ARG A O 1
ATOM 1208 N N . ARG A 1 146 ? 5.696 1.189 10.234 1.00 79.69 146 ARG A N 1
ATOM 1209 C CA . ARG A 1 146 ? 5.063 2.017 11.274 1.00 79.69 146 ARG A CA 1
ATOM 1210 C C . ARG A 1 146 ? 5.591 3.447 11.273 1.00 79.69 146 ARG A C 1
ATOM 1212 O O . ARG A 1 146 ? 4.838 4.366 11.590 1.00 79.69 146 ARG A O 1
ATOM 1219 N N . ALA A 1 147 ? 6.869 3.657 10.939 1.00 78.44 147 ALA A N 1
ATOM 1220 C CA . ALA A 1 147 ? 7.510 4.970 11.024 1.00 78.44 147 ALA A CA 1
ATOM 1221 C C . ALA A 1 147 ? 6.744 6.032 10.230 1.00 78.44 147 ALA A C 1
ATOM 1223 O O . ALA A 1 147 ? 6.539 7.145 10.707 1.00 78.44 147 ALA A O 1
ATOM 1224 N N . GLY A 1 148 ? 6.244 5.643 9.062 1.00 74.69 148 GLY A N 1
ATOM 1225 C CA . GLY A 1 148 ? 5.478 6.506 8.186 1.00 74.69 148 GLY A CA 1
ATOM 1226 C C . GLY A 1 148 ? 4.077 6.879 8.684 1.00 74.69 148 GLY A C 1
ATOM 1227 O O . GLY A 1 148 ? 3.527 7.903 8.289 1.00 74.69 148 GLY A O 1
ATOM 1228 N N . TRP A 1 149 ? 3.520 6.085 9.594 1.00 80.38 149 TRP A N 1
ATOM 1229 C CA . TRP A 1 149 ? 2.234 6.351 10.231 1.00 80.38 149 TRP A CA 1
ATOM 1230 C C . TRP A 1 149 ? 2.373 7.086 11.568 1.00 80.38 149 TRP A C 1
ATOM 1232 O O . TRP A 1 149 ? 1.378 7.602 12.065 1.00 80.38 149 TRP A O 1
ATOM 1242 N N . ARG A 1 150 ? 3.583 7.202 12.142 1.00 77.56 150 ARG A N 1
ATOM 1243 C CA . ARG A 1 150 ? 3.807 7.790 13.480 1.00 77.56 150 ARG A CA 1
ATOM 1244 C C . ARG A 1 150 ? 3.211 9.184 13.636 1.00 77.56 150 ARG A C 1
ATOM 1246 O O . ARG A 1 150 ? 2.504 9.413 14.607 1.00 77.56 150 ARG A O 1
ATOM 1253 N N . THR A 1 151 ? 3.454 10.089 12.690 1.00 74.44 151 THR A N 1
ATOM 1254 C CA . THR A 1 151 ? 2.913 11.460 12.742 1.00 74.44 151 THR A CA 1
ATOM 1255 C C . THR A 1 151 ? 1.387 11.463 12.720 1.00 74.44 151 THR A C 1
ATOM 1257 O O . THR A 1 151 ? 0.747 12.213 13.451 1.00 74.44 151 THR A O 1
ATOM 1260 N N . ILE A 1 152 ? 0.804 10.589 11.902 1.00 73.56 152 ILE A N 1
ATOM 1261 C CA . ILE A 1 152 ? -0.640 10.478 11.725 1.00 73.56 152 ILE A CA 1
ATOM 1262 C C . ILE A 1 152 ? -1.285 9.880 12.987 1.00 73.56 152 ILE A C 1
ATOM 1264 O O . ILE A 1 152 ? -2.259 10.428 13.495 1.00 73.56 152 ILE A O 1
ATOM 1268 N N . VAL A 1 153 ? -0.707 8.815 13.546 1.00 79.25 153 VAL A N 1
ATOM 1269 C CA . VAL A 1 153 ? -1.168 8.191 14.797 1.00 79.25 153 VAL A CA 1
ATOM 1270 C C . VAL A 1 153 ? -1.026 9.143 15.987 1.00 79.25 153 VAL A C 1
ATOM 1272 O O . VAL A 1 153 ? -1.977 9.304 16.746 1.00 79.25 153 VAL A O 1
ATOM 1275 N N . ALA A 1 154 ? 0.111 9.835 16.116 1.00 76.44 154 ALA A N 1
ATOM 1276 C CA . ALA A 1 154 ? 0.356 10.788 17.203 1.00 76.44 154 ALA A CA 1
ATOM 1277 C C . ALA A 1 154 ? -0.645 11.955 17.212 1.00 76.44 154 ALA A C 1
ATOM 1279 O O . ALA A 1 154 ? -0.965 12.485 18.268 1.00 76.44 154 ALA A O 1
ATOM 1280 N N . SER A 1 155 ? -1.192 12.332 16.052 1.00 74.38 155 SER A N 1
ATOM 1281 C CA . SER A 1 155 ? -2.219 13.380 15.970 1.00 74.38 155 SER A CA 1
ATOM 1282 C C . SER A 1 155 ? -3.583 12.976 16.555 1.00 74.38 155 SER A C 1
ATOM 1284 O O . SER A 1 155 ? -4.461 13.824 16.699 1.00 74.38 155 SER A O 1
ATOM 1286 N N . LYS A 1 156 ? -3.785 11.687 16.863 1.00 74.44 156 LYS A N 1
ATOM 1287 C CA . LYS A 1 156 ? -5.096 11.094 17.167 1.00 74.44 156 LYS A CA 1
ATOM 1288 C C . LYS A 1 156 ? -5.137 10.265 18.456 1.00 74.44 156 LYS A C 1
ATOM 1290 O O . LYS A 1 156 ? -6.175 9.651 18.682 1.00 74.44 156 LYS A O 1
ATOM 1295 N N . ASN A 1 157 ? -4.062 10.277 19.259 1.00 66.69 157 ASN A N 1
ATOM 1296 C CA . ASN A 1 157 ? -3.869 9.604 20.561 1.00 66.69 157 ASN A CA 1
ATOM 1297 C C . ASN A 1 157 ? -4.947 8.561 20.921 1.00 66.69 157 ASN A C 1
ATOM 1299 O O . ASN A 1 157 ? -4.764 7.381 20.639 1.00 66.69 157 ASN A O 1
ATOM 1303 N N . ASP A 1 158 ? -6.086 8.991 21.470 1.00 71.62 158 ASP A N 1
ATOM 1304 C CA . ASP A 1 158 ? -7.099 8.111 22.077 1.00 71.62 158 ASP A CA 1
ATOM 1305 C C . ASP A 1 158 ? -7.983 7.341 21.075 1.00 71.62 158 ASP A C 1
ATOM 1307 O O . ASP A 1 158 ? -8.754 6.461 21.456 1.00 71.62 158 ASP A O 1
ATOM 1311 N N . GLN A 1 159 ? -7.910 7.667 19.781 1.00 77.12 159 GLN A N 1
ATOM 1312 C CA . GLN A 1 159 ? -8.715 7.034 18.725 1.00 77.12 159 GLN A CA 1
ATOM 1313 C C . GLN A 1 159 ? -7.963 5.932 17.974 1.00 77.12 159 GLN A C 1
ATOM 1315 O O . GLN A 1 159 ? -8.554 5.278 17.107 1.00 77.12 159 GLN A O 1
ATOM 1320 N N . VAL A 1 160 ? -6.678 5.731 18.282 1.00 86.44 160 VAL A N 1
ATOM 1321 C CA . VAL A 1 160 ? -5.819 4.779 17.582 1.00 86.44 160 VAL A CA 1
ATOM 1322 C C . VAL A 1 160 ? -5.251 3.752 18.551 1.00 86.44 160 VAL A C 1
ATOM 1324 O O . VAL A 1 160 ? -4.429 4.053 19.407 1.00 86.44 160 VAL A O 1
ATOM 1327 N N . GLU A 1 161 ? -5.645 2.505 18.353 1.00 89.56 161 GLU A N 1
ATOM 1328 C CA . GLU A 1 161 ? -5.082 1.345 19.031 1.00 89.56 161 GLU A CA 1
ATOM 1329 C C . GLU A 1 161 ? -4.029 0.689 18.126 1.00 89.56 161 GLU A C 1
ATOM 1331 O O . GLU A 1 161 ? -4.099 0.770 16.897 1.00 89.56 161 GLU A O 1
ATOM 1336 N N . THR A 1 162 ? -2.995 0.088 18.711 1.00 89.81 162 THR A N 1
ATOM 1337 C CA . THR A 1 162 ? -1.918 -0.556 17.951 1.00 89.81 162 THR A CA 1
ATOM 1338 C C . THR A 1 162 ? -1.521 -1.877 18.595 1.00 89.81 162 THR A C 1
ATOM 1340 O O . THR A 1 162 ? -1.181 -1.909 19.774 1.00 89.81 162 THR A O 1
ATOM 1343 N N . HIS A 1 163 ? -1.483 -2.938 17.794 1.00 92.12 163 HIS A N 1
ATOM 1344 C CA . HIS A 1 163 ? -0.995 -4.261 18.167 1.00 92.12 163 HIS A CA 1
ATOM 1345 C C . HIS A 1 163 ? 0.204 -4.651 17.303 1.00 92.12 163 HIS A C 1
ATOM 1347 O O . HIS A 1 163 ? 0.274 -4.298 16.124 1.00 92.12 163 HIS A O 1
ATOM 1353 N N . ILE A 1 164 ? 1.137 -5.392 17.899 1.00 92.88 164 ILE A N 1
ATOM 1354 C CA . ILE A 1 164 ? 2.235 -6.042 17.183 1.00 92.88 164 ILE A CA 1
ATOM 1355 C C . ILE A 1 164 ? 1.908 -7.532 17.112 1.00 92.88 164 ILE A C 1
ATOM 1357 O O . ILE A 1 164 ? 1.616 -8.154 18.133 1.00 92.88 164 ILE A O 1
ATOM 1361 N N . LEU A 1 165 ? 1.915 -8.077 15.904 1.00 93.38 165 LEU A N 1
ATOM 1362 C CA . LEU A 1 165 ? 1.661 -9.471 15.592 1.00 93.38 165 LEU A CA 1
ATOM 1363 C C . LEU A 1 165 ? 2.982 -10.205 15.417 1.00 93.38 165 LEU A C 1
ATOM 1365 O O . LEU A 1 165 ? 3.922 -9.685 14.818 1.00 93.38 165 LEU A O 1
ATOM 1369 N N . ARG A 1 166 ? 3.017 -11.443 15.901 1.00 94.06 166 ARG A N 1
ATOM 1370 C CA . ARG A 1 166 ? 4.171 -12.319 15.733 1.00 94.06 166 ARG A CA 1
ATOM 1371 C C . ARG A 1 166 ? 4.329 -12.731 14.268 1.00 94.06 166 ARG A C 1
ATOM 1373 O O . ARG A 1 166 ? 3.343 -13.013 13.587 1.00 94.06 166 ARG A O 1
ATOM 1380 N N . GLY A 1 167 ? 5.572 -12.825 13.813 1.00 92.25 167 GLY A N 1
ATOM 1381 C CA . GLY A 1 167 ? 5.940 -13.124 12.440 1.00 92.25 167 GLY A CA 1
ATOM 1382 C C . GLY A 1 167 ? 5.995 -11.900 11.527 1.00 92.25 167 GLY A C 1
ATOM 1383 O O . GLY A 1 167 ? 5.856 -10.757 11.943 1.00 92.25 167 GLY A O 1
ATOM 1384 N N . SER A 1 168 ? 6.230 -12.183 10.252 1.00 90.69 168 SER A N 1
ATOM 1385 C CA . SER A 1 168 ? 6.189 -11.225 9.148 1.00 90.69 168 SER A CA 1
ATOM 1386 C C . SER A 1 168 ? 4.756 -10.996 8.676 1.00 90.69 168 SER A C 1
ATOM 1388 O O . SER A 1 168 ? 3.855 -11.754 9.044 1.00 90.69 168 SER A O 1
ATOM 1390 N N . HIS A 1 169 ? 4.574 -10.057 7.743 1.00 87.31 169 HIS A N 1
ATOM 1391 C CA . HIS A 1 169 ? 3.317 -9.876 7.014 1.00 87.31 169 HIS A CA 1
ATOM 1392 C C . HIS A 1 169 ? 2.697 -11.207 6.550 1.00 87.31 169 HIS A C 1
ATOM 1394 O O . HIS A 1 169 ? 1.480 -11.375 6.572 1.00 87.31 169 HIS A O 1
ATOM 1400 N N . HIS A 1 170 ? 3.505 -12.176 6.106 1.00 89.94 170 HIS A N 1
ATOM 1401 C CA . HIS A 1 170 ? 3.003 -13.479 5.666 1.00 89.94 170 HIS A CA 1
ATOM 1402 C C . HIS A 1 170 ? 2.773 -14.456 6.827 1.00 89.94 170 HIS A C 1
ATOM 1404 O O . HIS A 1 170 ? 1.690 -15.037 6.933 1.00 89.94 170 HIS A O 1
ATOM 1410 N N . SER A 1 171 ? 3.766 -14.627 7.706 1.00 92.94 171 SER A N 1
ATOM 1411 C CA . SER A 1 171 ? 3.713 -15.648 8.761 1.00 92.94 171 SER A CA 1
ATOM 1412 C C . SER A 1 171 ? 2.720 -15.329 9.878 1.00 92.94 171 SER A C 1
ATOM 1414 O O . SER A 1 171 ? 2.180 -16.249 10.485 1.00 92.94 171 SER A O 1
ATOM 1416 N N . CYS A 1 172 ? 2.356 -14.060 10.089 1.00 91.38 172 CYS A N 1
ATOM 1417 C CA . CYS A 1 172 ? 1.303 -13.699 11.043 1.00 91.38 172 CYS A CA 1
ATOM 1418 C C . CYS A 1 172 ? -0.089 -14.246 10.660 1.00 91.38 172 CYS A C 1
ATOM 1420 O O . CYS A 1 172 ? -0.942 -14.434 11.522 1.00 91.38 172 CYS A O 1
ATOM 1422 N N . ARG A 1 173 ? -0.318 -14.536 9.370 1.00 90.94 173 ARG A N 1
ATOM 1423 C CA . ARG A 1 173 ? -1.596 -15.033 8.821 1.00 90.94 173 ARG A CA 1
ATOM 1424 C C . ARG A 1 173 ? -1.571 -16.515 8.455 1.00 90.94 173 ARG A C 1
ATOM 1426 O O . ARG A 1 173 ? -2.563 -17.030 7.949 1.00 90.94 173 ARG A O 1
ATOM 1433 N N . THR A 1 174 ? -0.440 -17.174 8.666 1.00 93.44 174 THR A N 1
ATOM 1434 C CA . THR A 1 174 ? -0.236 -18.584 8.326 1.00 93.44 174 THR A CA 1
ATOM 1435 C C . THR A 1 174 ? 0.256 -19.326 9.562 1.00 93.44 174 THR A C 1
ATOM 1437 O O . THR A 1 174 ? -0.540 -19.988 10.218 1.00 93.44 174 THR A O 1
ATOM 1440 N N . ASP A 1 175 ? 1.513 -19.123 9.951 1.00 95.81 175 ASP A N 1
ATOM 1441 C CA . ASP A 1 175 ? 2.151 -19.833 11.069 1.00 95.81 175 ASP A CA 1
ATOM 1442 C C . ASP A 1 175 ? 1.649 -19.382 12.451 1.00 95.81 175 ASP A C 1
ATOM 1444 O O . ASP A 1 175 ? 1.561 -20.181 13.380 1.00 95.81 175 ASP A O 1
ATOM 1448 N N . TYR A 1 176 ? 1.318 -18.095 12.600 1.00 94.44 176 TYR A N 1
ATOM 1449 C CA . TYR A 1 176 ? 0.875 -17.490 13.866 1.00 94.44 176 TYR A CA 1
ATOM 1450 C C . TYR A 1 176 ? -0.598 -17.063 13.844 1.00 94.44 176 TYR A C 1
ATOM 1452 O O . TYR A 1 176 ? -1.001 -16.141 14.562 1.00 94.44 176 TYR A O 1
ATOM 1460 N N . LEU A 1 177 ? -1.405 -17.741 13.022 1.00 93.75 177 LEU A N 1
ATOM 1461 C CA . LEU A 1 177 ? -2.801 -17.390 12.773 1.00 93.75 177 LEU A CA 1
ATOM 1462 C C . LEU A 1 177 ? -3.640 -17.323 14.060 1.00 93.75 177 LEU A C 1
ATOM 1464 O O . LEU A 1 177 ? -4.435 -16.400 14.214 1.00 93.75 177 LEU A O 1
ATOM 1468 N N . ASP A 1 178 ? -3.431 -18.235 15.009 1.00 95.25 178 ASP A N 1
ATOM 1469 C CA . ASP A 1 178 ? -4.208 -18.273 16.256 1.00 95.25 178 ASP A CA 1
ATOM 1470 C C . ASP A 1 178 ? -4.046 -16.990 17.081 1.00 95.25 178 ASP A C 1
ATOM 1472 O O . ASP A 1 178 ? -5.025 -16.394 17.538 1.00 95.25 178 ASP A O 1
ATOM 1476 N N . GLY A 1 179 ? -2.805 -16.512 17.221 1.00 93.06 179 GLY A N 1
ATOM 1477 C CA . GLY A 1 179 ? -2.511 -15.265 17.928 1.00 93.06 179 GLY A CA 1
ATOM 1478 C C . GLY A 1 179 ? -3.083 -14.045 17.204 1.00 93.06 179 GLY A C 1
ATOM 1479 O O . GLY A 1 179 ? -3.597 -13.118 17.840 1.00 93.06 179 GLY A O 1
ATOM 1480 N N . PHE A 1 180 ? -3.061 -14.064 15.870 1.00 93.12 180 PHE A N 1
ATOM 1481 C CA . PHE A 1 180 ? -3.688 -13.031 15.057 1.00 93.12 180 PHE A CA 1
ATOM 1482 C C . PHE A 1 180 ? -5.208 -12.982 15.263 1.00 93.12 180 PHE A C 1
ATOM 1484 O O . PHE A 1 180 ? -5.756 -11.919 15.566 1.00 93.12 180 PHE A O 1
ATOM 1491 N N . VAL A 1 181 ? -5.882 -14.131 15.166 1.00 94.62 181 VAL A N 1
ATOM 1492 C CA . VAL A 1 181 ? -7.336 -14.254 15.333 1.00 94.62 181 VAL A CA 1
ATOM 1493 C C . VAL A 1 181 ? -7.765 -13.837 16.735 1.00 94.62 181 VAL A 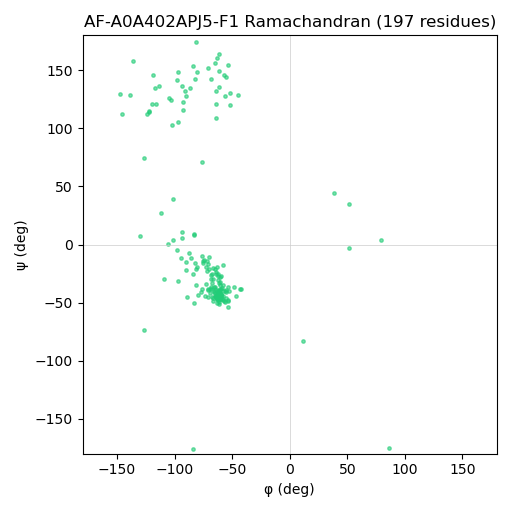C 1
ATOM 1495 O O . VAL A 1 181 ? -8.716 -13.069 16.864 1.00 94.62 181 VAL A O 1
ATOM 1498 N N . ALA A 1 182 ? -7.057 -14.271 17.780 1.00 95.31 182 ALA A N 1
ATOM 1499 C CA . ALA A 1 182 ? -7.373 -13.900 19.159 1.00 95.31 182 ALA A CA 1
ATOM 1500 C C . ALA A 1 182 ? -7.309 -12.377 19.376 1.00 95.31 182 ALA A C 1
ATOM 1502 O O . ALA A 1 182 ? -8.206 -11.782 19.988 1.00 95.31 182 ALA A O 1
ATOM 1503 N N . THR A 1 183 ? -6.276 -11.733 18.827 1.00 93.94 183 THR A N 1
ATOM 1504 C CA . THR A 1 183 ? -6.104 -10.278 18.927 1.00 93.94 183 THR A CA 1
ATOM 1505 C C . THR A 1 183 ? -7.210 -9.552 18.162 1.00 93.94 183 THR A C 1
ATOM 1507 O O . THR A 1 183 ? -7.885 -8.690 18.723 1.00 93.94 183 THR A O 1
ATOM 1510 N N . LEU A 1 184 ? -7.465 -9.950 16.911 1.00 92.75 184 LEU A N 1
ATOM 1511 C CA . LEU A 1 184 ? -8.518 -9.365 16.081 1.00 92.75 184 LEU A CA 1
ATOM 1512 C C . LEU A 1 184 ? -9.902 -9.514 16.722 1.00 92.75 184 LEU A C 1
ATOM 1514 O O . LEU A 1 184 ? -10.678 -8.558 16.760 1.00 92.75 184 LEU A O 1
ATOM 1518 N N . HIS A 1 185 ? -10.204 -10.697 17.253 1.00 93.81 185 HIS A N 1
ATOM 1519 C CA . HIS A 1 185 ? -11.457 -10.977 17.939 1.00 93.81 185 HIS A CA 1
ATOM 1520 C C . HIS A 1 185 ? -11.647 -10.060 19.153 1.00 93.81 185 HIS A C 1
ATOM 1522 O O . HIS A 1 185 ? -12.716 -9.477 19.325 1.00 93.81 185 HIS A O 1
ATOM 1528 N N . SER A 1 186 ? -10.594 -9.854 19.946 1.00 92.94 186 SER A N 1
ATOM 1529 C CA . SER A 1 186 ? -10.622 -8.946 21.097 1.00 92.94 186 SER A CA 1
ATOM 1530 C C . SER A 1 186 ? -10.907 -7.498 20.676 1.00 92.94 186 SER A C 1
ATOM 1532 O O . SER A 1 186 ? -11.789 -6.848 21.248 1.00 92.94 186 SER A O 1
ATOM 1534 N N . SER A 1 187 ? -10.242 -7.005 19.623 1.00 91.25 187 SER A N 1
ATOM 1535 C CA . SER A 1 187 ? -10.491 -5.663 19.075 1.00 91.25 187 SER A CA 1
ATOM 1536 C C . SER A 1 187 ? -11.924 -5.512 18.539 1.00 91.25 187 SER A C 1
ATOM 1538 O O . SER A 1 187 ? -12.559 -4.474 18.746 1.00 91.25 187 SER A O 1
ATOM 1540 N N . LEU A 1 188 ? -12.462 -6.548 17.883 1.00 90.50 188 LEU A N 1
ATOM 1541 C CA . LEU A 1 188 ? -13.834 -6.567 17.368 1.00 90.50 188 LEU A CA 1
ATOM 1542 C C . LEU A 1 188 ? -14.873 -6.550 18.492 1.00 90.50 188 LEU A C 1
ATOM 1544 O O . LEU A 1 188 ? -15.810 -5.754 18.437 1.00 90.50 188 LEU A O 1
ATOM 1548 N N . GLN A 1 189 ? -14.698 -7.371 19.529 1.00 91.31 189 GLN A N 1
ATOM 1549 C CA . GLN A 1 189 ? -15.593 -7.380 20.688 1.00 91.31 189 GLN A CA 1
ATOM 1550 C C . GLN A 1 189 ? -15.614 -6.023 21.398 1.00 91.31 189 GLN A C 1
ATOM 1552 O O . GLN A 1 189 ? -16.681 -5.532 21.774 1.00 91.31 189 GLN A O 1
ATOM 1557 N N . ALA A 1 190 ? -14.449 -5.389 21.559 1.00 87.25 190 ALA A N 1
ATOM 1558 C CA . ALA A 1 190 ? -14.357 -4.053 22.136 1.00 87.25 190 ALA A CA 1
ATOM 1559 C C . ALA A 1 190 ? -15.112 -3.015 21.286 1.00 87.25 190 ALA A C 1
ATOM 1561 O O . ALA A 1 190 ? -15.850 -2.187 21.825 1.00 87.25 190 ALA A O 1
ATOM 1562 N N . ALA A 1 191 ? -14.977 -3.082 19.958 1.00 85.19 191 ALA A N 1
ATOM 1563 C CA . ALA A 1 191 ? -15.695 -2.196 19.050 1.00 85.19 191 ALA A CA 1
ATOM 1564 C C . ALA A 1 191 ? -17.217 -2.407 19.108 1.00 85.19 191 ALA A C 1
ATOM 1566 O O . ALA A 1 191 ? -17.958 -1.432 19.213 1.00 85.19 191 ALA A O 1
ATOM 1567 N N . GLN A 1 192 ? -17.694 -3.655 19.117 1.00 86.25 192 GLN A N 1
ATOM 1568 C CA . GLN A 1 192 ? -19.126 -3.970 19.207 1.00 86.25 192 GLN A CA 1
ATOM 1569 C C . GLN A 1 192 ? -19.753 -3.426 20.494 1.00 86.25 192 GLN A C 1
ATOM 1571 O O . GLN A 1 192 ? -20.765 -2.729 20.435 1.00 86.25 192 GLN A O 1
ATOM 1576 N N . LYS A 1 193 ? -19.105 -3.645 21.646 1.00 85.50 193 LYS A N 1
ATOM 1577 C CA . LYS A 1 193 ? -19.561 -3.096 22.933 1.00 85.50 193 LYS A CA 1
ATOM 1578 C C . LYS A 1 193 ? -19.661 -1.569 22.902 1.00 85.50 193 LYS A C 1
ATOM 1580 O O . LYS A 1 193 ? -20.617 -1.009 23.423 1.00 85.50 193 LYS A O 1
ATOM 1585 N N . SER A 1 194 ? -18.709 -0.890 22.258 1.00 78.50 194 SER A N 1
ATOM 1586 C CA . SER A 1 194 ? -18.715 0.577 22.162 1.00 78.50 194 SER A CA 1
ATOM 1587 C C . SER A 1 194 ? -19.860 1.146 21.313 1.00 78.50 194 SER A C 1
ATOM 1589 O O . SER A 1 194 ? -20.276 2.282 21.538 1.00 78.50 194 SER A O 1
ATOM 1591 N N . VAL A 1 195 ? -20.382 0.364 20.361 1.00 74.69 195 VAL A N 1
ATOM 1592 C CA . VAL A 1 195 ? -21.536 0.744 19.531 1.00 74.69 195 VAL A CA 1
ATOM 1593 C C . VAL A 1 195 ? -22.842 0.527 20.291 1.00 74.69 195 VAL A C 1
ATOM 1595 O O . VAL A 1 195 ? -23.685 1.415 20.292 1.00 74.69 195 VAL A O 1
ATOM 1598 N N . SER A 1 196 ? -22.989 -0.602 20.992 1.00 68.00 196 SER A N 1
ATOM 1599 C CA . SER A 1 196 ? -24.209 -0.933 21.746 1.00 68.00 196 SER A CA 1
ATOM 1600 C C . SER A 1 196 ? -24.509 0.011 22.916 1.00 68.00 196 SER A C 1
ATOM 1602 O O . SER A 1 196 ? -25.648 0.077 23.349 1.00 68.00 196 SER A O 1
ATOM 1604 N N . VAL A 1 197 ? -23.512 0.737 23.430 1.00 60.81 197 VAL A N 1
ATOM 1605 C CA . VAL A 1 197 ? -23.678 1.712 24.528 1.00 60.81 197 VAL A CA 1
ATOM 1606 C C . VAL A 1 197 ? -24.104 3.104 24.022 1.00 60.81 197 VAL A C 1
ATOM 1608 O O . VAL A 1 197 ? -24.468 3.963 24.816 1.00 60.81 197 VAL A O 1
ATOM 1611 N N . ARG A 1 198 ? -24.042 3.359 22.707 1.00 55.34 198 ARG A N 1
ATOM 1612 C CA . ARG A 1 198 ? -24.360 4.667 22.098 1.00 55.34 198 ARG A CA 1
ATOM 1613 C C . ARG A 1 198 ? -25.750 4.738 21.447 1.00 55.34 198 ARG A C 1
ATOM 1615 O O . ARG A 1 198 ? -26.046 5.759 20.829 1.00 55.34 198 ARG A O 1
ATOM 1622 N N . VAL A 1 199 ? -26.550 3.677 21.556 1.00 46.38 199 VAL A N 1
ATOM 1623 C CA . VAL A 1 199 ? -27.959 3.607 21.118 1.00 46.38 199 VAL A CA 1
ATOM 1624 C C . VAL A 1 199 ? -28.849 3.774 22.337 1.00 46.38 199 VAL A C 1
ATOM 1626 O O . VAL A 1 199 ? -29.835 4.531 22.227 1.00 46.38 199 VAL A O 1
#